Protein AF-A0A183THL4-F1 (afdb_monomer_lite)

Secondary structure (DSSP, 8-state):
----------------GGGS-TTT-SS-TTS---------------------PPP----------------------------------------------------------------------------------------SHHHHHHHHHHHHHHHHHHHHHHHHHHHHHHHHHHHHHHHHHHHHHHHHHHHHHHHHHHHHHHHHHHHHHHHHHHHHHHHHHHHHHHHHHHHHHHHHHHHHHHHHHHHHHHHHHHHHHHHHHHHHHHHHHHHHHHHHHHHHHHHHHHHHHHHHHHHHHHHHHHHHHHHHHHHHHHHHHHHHHHHHHHHHTT-

Structure (mmCIF, N/CA/C/O backbone):
data_AF-A0A183THL4-F1
#
_entry.id   AF-A0A183THL4-F1
#
loop_
_atom_site.group_PDB
_atom_site.id
_atom_site.type_symbol
_atom_site.label_atom_id
_atom_site.label_alt_id
_atom_site.label_comp_id
_atom_site.label_asym_id
_atom_site.label_entity_id
_atom_site.label_seq_id
_atom_site.pdbx_PDB_ins_code
_atom_site.Cartn_x
_atom_site.Cartn_y
_atom_site.Cartn_z
_atom_site.occupancy
_atom_site.B_iso_or_equiv
_atom_site.auth_seq_id
_atom_site.auth_comp_id
_atom_site.auth_asym_id
_atom_site.auth_atom_id
_atom_site.pdbx_PDB_model_num
ATOM 1 N N . MET A 1 1 ? -14.759 39.818 9.121 1.00 38.12 1 MET A N 1
ATOM 2 C CA . MET A 1 1 ? -13.372 39.388 8.844 1.00 38.12 1 MET A CA 1
ATOM 3 C C . MET A 1 1 ? -13.393 37.875 8.795 1.00 38.12 1 MET A C 1
ATOM 5 O O . MET A 1 1 ? -13.813 37.280 9.777 1.00 38.12 1 MET A O 1
ATOM 9 N N . SER A 1 2 ? -13.057 37.279 7.654 1.00 39.88 2 SER A N 1
ATOM 10 C CA . SER A 1 2 ? -13.172 35.831 7.438 1.00 39.88 2 SER A CA 1
ATOM 11 C C . SER A 1 2 ? -11.774 35.246 7.278 1.00 39.88 2 SER A C 1
ATOM 13 O O . SER A 1 2 ? -11.138 35.458 6.249 1.00 39.88 2 SER A O 1
ATOM 15 N N . GLU A 1 3 ? -11.274 34.558 8.303 1.00 40.88 3 GLU A N 1
ATOM 16 C CA . GLU A 1 3 ? -9.952 33.929 8.256 1.00 40.88 3 GLU A CA 1
ATOM 17 C C . GLU A 1 3 ? -10.006 32.590 7.513 1.00 40.88 3 GLU A C 1
ATOM 19 O O . GLU A 1 3 ? -10.434 31.564 8.043 1.00 40.88 3 GLU A O 1
ATOM 24 N N . SER A 1 4 ? -9.524 32.594 6.272 1.00 42.53 4 SER A N 1
ATOM 25 C CA . SER A 1 4 ? -9.312 31.378 5.489 1.00 42.53 4 SER A CA 1
ATOM 26 C C . SER A 1 4 ? -8.014 30.691 5.919 1.00 42.53 4 SER A C 1
ATOM 28 O O . SER A 1 4 ? -6.931 31.061 5.464 1.00 42.53 4 SER A O 1
ATOM 30 N N . LYS A 1 5 ? -8.097 29.661 6.772 1.00 45.47 5 LYS A N 1
ATOM 31 C CA . LYS A 1 5 ? -6.937 28.806 7.078 1.00 45.47 5 LYS A CA 1
ATOM 32 C C . LYS A 1 5 ? -6.521 28.008 5.841 1.00 45.47 5 LYS A C 1
ATOM 34 O O . LYS A 1 5 ? -7.213 27.078 5.432 1.00 45.47 5 LYS A O 1
ATOM 39 N N . GLN A 1 6 ? -5.361 28.342 5.278 1.00 43.78 6 GLN A N 1
ATOM 40 C CA . GLN A 1 6 ? -4.712 27.532 4.249 1.00 43.78 6 GLN A CA 1
ATOM 41 C C . GLN A 1 6 ? -4.315 26.166 4.827 1.00 43.78 6 GLN A C 1
ATOM 43 O O . GLN A 1 6 ? -3.460 26.073 5.709 1.00 43.78 6 GLN A O 1
ATOM 48 N N . LEU A 1 7 ? -4.908 25.096 4.300 1.00 42.75 7 LEU A N 1
ATOM 49 C CA . LEU A 1 7 ? -4.450 23.730 4.540 1.00 42.75 7 LEU A CA 1
ATOM 50 C C . LEU A 1 7 ? -3.184 23.487 3.709 1.00 42.75 7 LEU A C 1
ATOM 52 O O . LEU A 1 7 ? -3.246 23.290 2.497 1.00 42.75 7 LEU A O 1
ATOM 56 N N . SER A 1 8 ? -2.022 23.532 4.365 1.00 44.53 8 SER A N 1
ATOM 57 C CA . SER A 1 8 ? -0.735 23.251 3.726 1.00 44.53 8 SER A CA 1
ATOM 58 C C . SER A 1 8 ? -0.618 21.758 3.405 1.00 44.53 8 SER A C 1
ATOM 60 O O . SER A 1 8 ? -0.334 20.940 4.279 1.00 44.53 8 SER A O 1
ATOM 62 N N . GLY A 1 9 ? -0.837 21.400 2.139 1.00 47.41 9 GLY A N 1
ATOM 63 C CA . GLY A 1 9 ? -0.624 20.047 1.629 1.00 47.41 9 GLY A CA 1
ATOM 64 C C . GLY A 1 9 ? 0.862 19.691 1.561 1.00 47.41 9 GLY A C 1
ATOM 65 O O . GLY A 1 9 ? 1.467 19.771 0.497 1.00 47.41 9 GLY A O 1
ATOM 66 N N . LYS A 1 10 ? 1.455 19.283 2.688 1.00 50.69 10 LYS A N 1
ATOM 67 C CA . LYS A 1 10 ? 2.815 18.721 2.757 1.00 50.69 10 LYS A CA 1
ATOM 68 C C . LYS A 1 10 ? 2.772 17.211 2.993 1.00 50.69 10 LYS A C 1
ATOM 70 O O . LYS A 1 10 ? 3.092 16.726 4.071 1.00 50.69 10 LYS A O 1
ATOM 75 N N . GLY A 1 11 ? 2.385 16.487 1.945 1.00 43.97 11 GLY A N 1
ATOM 76 C CA . GLY A 1 11 ? 2.485 15.028 1.833 1.00 43.97 11 GLY A CA 1
ATOM 77 C C . GLY A 1 11 ? 3.607 14.607 0.883 1.00 43.97 11 GLY A C 1
ATOM 78 O O . GLY A 1 11 ? 3.369 13.832 -0.037 1.00 43.97 11 GLY A O 1
ATOM 79 N N . ALA A 1 12 ? 4.811 15.165 1.048 1.00 51.47 12 ALA A N 1
ATOM 80 C CA . ALA A 1 12 ? 5.985 14.707 0.310 1.00 51.47 12 ALA A CA 1
ATOM 81 C C . ALA A 1 12 ? 6.539 13.455 1.003 1.00 51.47 12 ALA A C 1
ATOM 83 O O . ALA A 1 12 ? 7.216 13.549 2.027 1.00 51.47 12 ALA A O 1
ATOM 84 N N . TYR A 1 13 ? 6.210 12.280 0.468 1.00 54.75 13 TYR A N 1
ATOM 85 C CA . TYR A 1 13 ? 6.773 11.017 0.935 1.00 54.75 13 TYR A CA 1
ATOM 86 C C . TYR A 1 13 ? 8.231 10.921 0.474 1.00 54.75 13 TYR A C 1
ATOM 88 O O . TYR A 1 13 ? 8.510 10.480 -0.641 1.00 54.75 13 TYR A O 1
ATOM 96 N N . ASN A 1 14 ? 9.163 11.332 1.334 1.00 60.38 14 ASN A N 1
ATOM 97 C CA . ASN A 1 14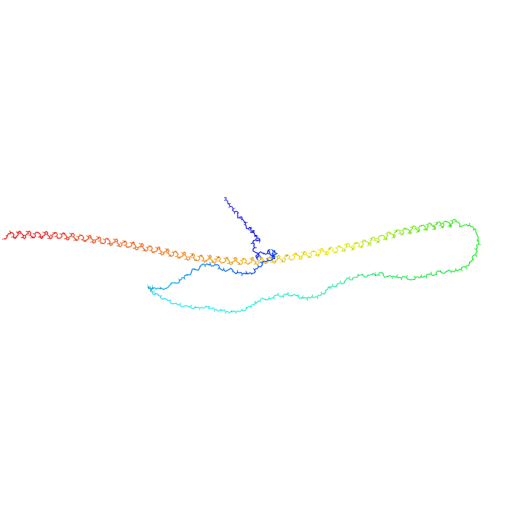 ? 10.586 11.058 1.149 1.00 60.38 14 ASN A CA 1
ATOM 98 C C . ASN A 1 14 ? 10.834 9.564 1.394 1.00 60.38 14 ASN A C 1
ATOM 100 O O . ASN A 1 14 ? 11.218 9.155 2.487 1.00 60.38 14 ASN A O 1
ATOM 104 N N . ILE A 1 15 ? 10.560 8.747 0.379 1.00 63.41 15 ILE A N 1
ATOM 105 C CA . ILE A 1 15 ? 10.841 7.315 0.400 1.00 63.41 15 ILE A CA 1
ATOM 106 C C . ILE A 1 15 ? 12.358 7.142 0.313 1.00 63.41 15 ILE A C 1
ATOM 108 O O . ILE A 1 15 ? 12.942 7.304 -0.760 1.00 63.41 15 ILE A O 1
ATOM 112 N N . ASN A 1 16 ? 12.996 6.827 1.442 1.00 66.81 16 ASN A N 1
ATOM 113 C CA . ASN A 1 16 ? 14.384 6.394 1.437 1.00 66.81 16 ASN A CA 1
ATOM 114 C C . ASN A 1 16 ? 14.442 4.955 0.911 1.00 66.81 16 ASN A C 1
ATOM 116 O O . ASN A 1 16 ? 14.089 4.011 1.617 1.00 66.81 16 ASN A O 1
ATOM 120 N N . TRP A 1 17 ? 14.853 4.786 -0.346 1.00 66.75 17 TRP A N 1
ATOM 121 C CA . TRP A 1 17 ? 14.939 3.465 -0.967 1.00 66.75 17 TRP A CA 1
ATOM 122 C C . TRP A 1 17 ? 15.956 2.559 -0.258 1.00 66.75 17 TRP A C 1
ATOM 124 O O . TRP A 1 17 ? 15.733 1.353 -0.203 1.00 66.75 17 TRP A O 1
ATOM 134 N N . ASP A 1 18 ? 16.995 3.116 0.368 1.00 68.88 18 ASP A N 1
ATOM 135 C CA . ASP A 1 18 ? 18.014 2.340 1.090 1.00 68.88 18 ASP A CA 1
ATOM 136 C C . ASP A 1 18 ? 17.510 1.775 2.437 1.00 68.88 18 ASP A C 1
ATOM 138 O O . ASP A 1 18 ? 18.117 0.859 2.989 1.00 68.88 18 ASP A O 1
ATOM 142 N N . GLU A 1 19 ? 16.384 2.279 2.959 1.00 68.25 19 GLU A N 1
ATOM 143 C CA . GLU A 1 19 ? 15.698 1.739 4.149 1.00 68.25 19 GLU A CA 1
ATOM 144 C C . GLU A 1 19 ? 14.622 0.694 3.802 1.00 68.25 19 GLU A C 1
ATOM 146 O O . GLU A 1 19 ? 14.104 0.015 4.692 1.00 68.25 19 GLU A O 1
ATOM 151 N N . ILE A 1 20 ? 14.272 0.539 2.520 1.00 65.50 20 ILE A N 1
ATOM 152 C CA . ILE A 1 20 ? 13.338 -0.500 2.080 1.00 65.50 20 ILE A CA 1
ATOM 153 C C . ILE A 1 20 ? 14.089 -1.829 1.990 1.00 65.50 20 ILE A C 1
ATOM 155 O O . ILE A 1 20 ? 15.040 -1.960 1.222 1.00 65.50 20 ILE A O 1
ATOM 159 N N . ASP A 1 21 ? 13.589 -2.818 2.734 1.00 65.81 21 ASP A N 1
ATOM 160 C CA . ASP A 1 21 ? 13.987 -4.232 2.702 1.00 65.81 21 ASP A CA 1
ATOM 161 C C . ASP A 1 21 ? 14.398 -4.719 1.295 1.00 65.81 21 ASP A C 1
ATOM 163 O O . ASP A 1 21 ? 13.667 -4.520 0.321 1.00 65.81 21 ASP A O 1
ATOM 167 N N . GLU A 1 22 ? 15.549 -5.397 1.196 1.00 66.69 22 GLU A N 1
ATOM 168 C CA . GLU A 1 22 ? 16.155 -5.854 -0.066 1.00 66.69 22 GLU A CA 1
ATOM 169 C C . GLU A 1 22 ? 15.205 -6.738 -0.899 1.00 66.69 22 GLU A C 1
ATOM 171 O O . GLU A 1 22 ? 15.246 -6.715 -2.134 1.00 66.69 22 GLU A O 1
ATOM 176 N N . ASN A 1 23 ? 14.290 -7.475 -0.257 1.00 59.59 23 ASN A N 1
ATOM 177 C CA . ASN A 1 23 ? 13.295 -8.282 -0.969 1.00 59.59 23 ASN A CA 1
ATOM 178 C C . ASN A 1 23 ? 12.201 -7.419 -1.629 1.00 59.59 23 ASN A C 1
ATOM 180 O O . ASN A 1 23 ? 11.672 -7.787 -2.691 1.00 59.59 23 ASN A O 1
ATOM 184 N N . THR A 1 24 ? 11.903 -6.269 -1.023 1.00 64.19 24 THR A N 1
ATOM 185 C CA . THR A 1 24 ? 10.845 -5.321 -1.391 1.00 64.19 24 THR A CA 1
ATOM 186 C C . THR A 1 24 ? 11.349 -4.205 -2.318 1.00 64.19 24 THR A C 1
ATOM 188 O O . THR A 1 24 ? 10.595 -3.734 -3.170 1.00 64.19 24 THR A O 1
ATOM 191 N N . ASN A 1 25 ? 12.625 -3.813 -2.231 1.00 69.44 25 ASN A N 1
ATOM 192 C CA . ASN A 1 25 ? 13.215 -2.788 -3.092 1.00 69.44 25 ASN A CA 1
ATOM 193 C C . ASN A 1 25 ? 13.501 -3.337 -4.515 1.00 69.44 25 ASN A C 1
ATOM 195 O O . ASN A 1 25 ? 14.314 -4.251 -4.682 1.00 69.44 25 ASN A O 1
ATOM 199 N N . PRO A 1 26 ? 12.881 -2.795 -5.585 1.00 63.31 26 PRO A N 1
ATOM 200 C CA . PRO A 1 26 ? 13.130 -3.260 -6.950 1.00 63.31 26 PRO A CA 1
ATOM 201 C C . PRO A 1 26 ? 14.494 -2.807 -7.512 1.00 63.31 26 PRO A C 1
ATOM 203 O O . PRO A 1 26 ? 14.995 -3.426 -8.451 1.00 63.31 26 PRO A O 1
ATOM 206 N N . PHE A 1 27 ? 15.121 -1.766 -6.953 1.00 64.25 27 PHE A N 1
ATOM 207 C CA . PHE A 1 27 ? 16.324 -1.125 -7.499 1.00 64.25 27 PHE A CA 1
ATOM 208 C C . PHE A 1 27 ? 17.656 -1.695 -6.974 1.00 64.25 27 PHE A C 1
ATOM 210 O O . PHE A 1 27 ? 18.656 -1.625 -7.688 1.00 64.25 27 PHE A O 1
ATOM 217 N N . VAL A 1 28 ? 17.671 -2.312 -5.785 1.00 62.22 28 VAL A N 1
ATOM 218 C CA . VAL A 1 28 ? 18.890 -2.813 -5.095 1.00 62.22 28 VAL A CA 1
ATOM 219 C C . VAL A 1 28 ? 19.404 -4.166 -5.629 1.00 62.22 28 VAL A C 1
ATOM 221 O O . VAL A 1 28 ? 20.489 -4.626 -5.272 1.00 62.22 28 VAL A O 1
ATOM 224 N N . SER A 1 29 ? 18.685 -4.785 -6.569 1.00 52.41 29 SER A N 1
ATOM 225 C CA . SER A 1 29 ? 19.073 -6.045 -7.223 1.00 52.41 29 SER A CA 1
ATOM 226 C C . SER A 1 29 ? 20.306 -5.898 -8.140 1.00 52.41 29 SER A C 1
ATOM 228 O O . SER A 1 29 ? 20.176 -5.818 -9.360 1.00 52.41 29 SER A O 1
ATOM 230 N N . GLY A 1 30 ? 21.511 -5.853 -7.557 1.00 49.41 30 GLY A N 1
ATOM 231 C CA . GLY A 1 30 ? 22.774 -5.794 -8.310 1.00 49.41 30 GLY A CA 1
ATOM 232 C C . GLY A 1 30 ? 24.080 -5.847 -7.500 1.00 49.41 30 GLY A C 1
ATOM 233 O O . GLY A 1 30 ? 25.084 -6.307 -8.034 1.00 49.41 30 GLY A O 1
ATOM 234 N N . SER A 1 31 ? 24.092 -5.443 -6.222 1.00 45.59 31 SER A N 1
ATOM 235 C CA . SER A 1 31 ? 25.352 -5.119 -5.516 1.00 45.59 31 SER A CA 1
ATOM 236 C C . SER A 1 31 ? 25.636 -5.931 -4.243 1.00 45.59 31 SER A C 1
ATOM 238 O O . SER A 1 31 ? 26.010 -5.355 -3.224 1.00 45.59 31 SER A O 1
ATOM 240 N N . LYS A 1 32 ? 25.512 -7.268 -4.289 1.00 42.41 32 LYS A N 1
ATOM 241 C CA . LYS A 1 32 ? 26.178 -8.174 -3.323 1.00 42.41 32 LYS A CA 1
ATOM 242 C C . LYS A 1 32 ? 26.243 -9.627 -3.805 1.00 42.41 32 LYS A C 1
ATOM 244 O O . LYS A 1 32 ? 25.281 -10.385 -3.723 1.00 42.41 32 LYS A O 1
ATOM 249 N N . LEU A 1 33 ? 27.431 -10.036 -4.245 1.00 39.28 33 LEU A N 1
ATOM 250 C CA . LEU A 1 33 ? 27.818 -11.444 -4.292 1.00 39.28 33 LEU A CA 1
ATOM 251 C C . LEU A 1 33 ? 28.191 -11.909 -2.876 1.00 39.28 33 LEU A C 1
ATOM 253 O O . LEU A 1 33 ? 29.159 -11.417 -2.302 1.00 39.28 33 LEU A O 1
ATOM 257 N N . GLY A 1 34 ? 27.460 -12.901 -2.360 1.00 32.06 34 GLY A N 1
ATOM 258 C CA . GLY A 1 34 ? 27.848 -13.710 -1.197 1.00 32.06 34 GLY A CA 1
ATOM 259 C C . GLY A 1 34 ? 27.004 -13.492 0.063 1.00 32.06 34 GLY A C 1
ATOM 260 O O . GLY A 1 34 ? 26.797 -12.360 0.485 1.00 32.06 34 GLY A O 1
ATOM 261 N N . GLY A 1 35 ? 26.576 -14.585 0.717 1.00 32.28 35 GLY A N 1
ATOM 262 C CA . GLY A 1 35 ? 26.176 -14.481 2.131 1.00 32.28 35 GLY A CA 1
ATOM 263 C C . GLY A 1 35 ? 25.091 -15.391 2.713 1.00 32.28 35 GLY A C 1
ATOM 264 O O . GLY A 1 35 ? 24.935 -15.370 3.923 1.00 32.28 35 GLY A O 1
ATOM 265 N N . GLY A 1 36 ? 24.407 -16.245 1.947 1.00 36.97 36 GLY A N 1
ATOM 266 C CA . GLY A 1 36 ? 23.722 -17.430 2.495 1.00 36.97 36 GLY A CA 1
ATOM 267 C C . GLY A 1 36 ? 22.430 -17.273 3.330 1.00 36.97 36 GLY A C 1
ATOM 268 O O . GLY A 1 36 ? 21.950 -16.197 3.654 1.00 36.97 36 GLY A O 1
ATOM 269 N N . LYS A 1 37 ? 21.903 -18.455 3.694 1.00 35.31 37 LYS A N 1
ATOM 270 C CA . LYS A 1 37 ? 20.739 -18.749 4.560 1.00 35.31 37 LYS A CA 1
ATOM 271 C C . LYS A 1 37 ? 19.323 -18.509 3.997 1.00 35.31 37 LYS A C 1
ATOM 273 O O . LYS A 1 37 ? 18.567 -17.655 4.442 1.00 35.31 37 LYS A O 1
ATOM 278 N N . LEU A 1 38 ? 18.889 -19.445 3.150 1.00 39.22 38 LEU A N 1
ATOM 279 C CA . LEU A 1 38 ? 17.467 -19.773 2.990 1.00 39.22 38 LEU A CA 1
ATOM 280 C C . LEU A 1 38 ? 16.895 -20.362 4.295 1.00 39.22 38 LEU A C 1
ATOM 282 O O . LEU A 1 38 ? 17.331 -21.440 4.704 1.00 39.22 38 LEU A O 1
ATOM 286 N N . ARG A 1 39 ? 15.890 -19.710 4.901 1.00 37.03 39 ARG A N 1
ATOM 287 C CA . ARG A 1 39 ? 14.816 -20.356 5.689 1.00 37.03 39 ARG A CA 1
ATOM 288 C C . ARG A 1 39 ? 13.662 -19.368 5.950 1.00 37.03 39 ARG A C 1
ATOM 290 O O . ARG A 1 39 ? 13.879 -18.406 6.680 1.00 37.03 39 ARG A O 1
ATOM 297 N N . PRO A 1 40 ? 12.444 -19.599 5.431 1.00 37.62 40 PRO A N 1
ATOM 298 C CA . PRO A 1 40 ? 11.261 -18.883 5.888 1.00 37.62 40 PRO A CA 1
ATOM 299 C C . PRO A 1 40 ? 10.708 -19.577 7.141 1.00 37.62 40 PRO A C 1
ATOM 301 O O . PRO A 1 40 ? 10.090 -20.635 7.045 1.00 37.62 40 PRO A O 1
ATOM 304 N N . GLU A 1 41 ? 10.940 -18.997 8.319 1.00 34.12 41 GLU A N 1
ATOM 305 C CA . GLU A 1 41 ? 10.151 -19.330 9.511 1.00 34.12 41 GLU A CA 1
ATOM 306 C C . GLU A 1 41 ? 8.890 -18.466 9.519 1.00 34.12 41 GLU A C 1
ATOM 308 O O . GLU A 1 41 ? 8.966 -17.237 9.551 1.00 34.12 41 GLU A O 1
ATOM 313 N N . SER A 1 42 ? 7.726 -19.110 9.512 1.00 42.19 42 SER A N 1
ATOM 314 C CA . SER A 1 42 ? 6.447 -18.448 9.763 1.00 42.19 42 SER A CA 1
ATOM 315 C C . SER A 1 42 ? 6.455 -17.795 11.153 1.00 42.19 42 SER A C 1
ATOM 317 O O . SER A 1 42 ? 6.919 -18.431 12.104 1.00 42.19 42 SER A O 1
ATOM 319 N N . PRO A 1 43 ? 5.904 -16.581 11.336 1.00 40.31 43 PRO A N 1
ATOM 320 C CA . PRO A 1 43 ? 5.771 -15.998 12.664 1.00 40.31 43 PRO A CA 1
ATOM 321 C C . PRO A 1 43 ? 4.734 -16.783 13.477 1.00 40.31 43 PRO A C 1
ATOM 323 O O . PRO A 1 43 ? 3.525 -16.598 13.333 1.00 40.31 43 PRO A O 1
ATOM 326 N N . SER A 1 44 ? 5.221 -17.667 14.347 1.00 32.75 44 SER A N 1
ATOM 327 C CA . SER A 1 44 ? 4.412 -18.303 15.385 1.00 32.75 44 SER A CA 1
ATOM 328 C C . SER A 1 44 ? 3.754 -17.236 16.257 1.00 32.75 44 SER A C 1
ATOM 330 O O . SER A 1 44 ? 4.417 -16.332 16.765 1.00 32.75 44 SER A O 1
ATOM 332 N N . SER A 1 45 ? 2.442 -17.358 16.446 1.00 36.84 45 SER A N 1
ATOM 333 C CA . SER A 1 45 ? 1.636 -16.447 17.257 1.00 36.84 45 SER A CA 1
ATOM 334 C C . SER A 1 45 ? 2.171 -16.342 18.688 1.00 36.84 45 SER A C 1
ATOM 336 O O . SER A 1 45 ? 2.147 -17.328 19.431 1.00 36.84 45 SER A O 1
ATOM 338 N N . LEU A 1 46 ? 2.597 -15.147 19.103 1.00 36.06 46 LEU A N 1
ATOM 339 C CA . LEU A 1 46 ? 2.946 -14.894 20.498 1.00 36.06 46 LEU A CA 1
ATOM 340 C C . LEU A 1 46 ? 1.683 -14.828 21.366 1.00 36.06 46 LEU A C 1
ATOM 342 O O . LEU A 1 46 ? 0.853 -13.932 21.236 1.00 36.06 46 LEU A O 1
ATOM 346 N N . ASN A 1 47 ? 1.592 -15.817 22.253 1.00 35.47 47 ASN A N 1
ATOM 347 C CA . ASN A 1 47 ? 0.695 -15.967 23.396 1.00 35.47 47 ASN A CA 1
ATOM 348 C C . ASN A 1 47 ? -0.010 -14.692 23.904 1.00 35.47 47 ASN A C 1
ATOM 350 O O . ASN A 1 47 ? 0.616 -13.817 24.504 1.00 35.47 47 ASN A O 1
ATOM 354 N N . ALA A 1 48 ? -1.344 -14.707 23.855 1.00 40.38 48 ALA A N 1
ATOM 355 C CA . ALA A 1 48 ? -2.171 -14.104 24.900 1.00 40.38 48 ALA A CA 1
ATOM 356 C C . ALA A 1 48 ? -2.435 -15.158 26.005 1.00 40.38 48 ALA A C 1
ATOM 358 O O . ALA A 1 48 ? -2.539 -16.347 25.688 1.00 40.38 48 ALA A O 1
ATOM 359 N N . PRO A 1 49 ? -2.531 -14.779 27.294 1.00 41.84 49 PRO A N 1
ATOM 360 C CA . PRO A 1 49 ? -2.633 -15.741 28.393 1.00 41.84 49 PRO A CA 1
ATOM 361 C C . PRO A 1 49 ? -4.008 -16.443 28.457 1.00 41.84 49 PRO A C 1
ATOM 363 O O . PRO A 1 49 ? -5.038 -15.810 28.208 1.00 41.84 49 PRO A O 1
ATOM 366 N N . PRO A 1 50 ? -4.069 -17.730 28.853 1.00 39.69 50 PRO A N 1
ATOM 367 C CA . PRO A 1 50 ? -5.322 -18.474 28.923 1.00 39.69 50 PRO A CA 1
ATOM 368 C C . PRO A 1 50 ? -6.075 -18.208 30.236 1.00 39.69 50 PRO A C 1
ATOM 370 O O . PRO A 1 50 ? -5.713 -18.726 31.292 1.00 39.69 50 PRO A O 1
ATOM 373 N N . VAL A 1 51 ? -7.196 -17.483 30.174 1.00 38.47 51 VAL A N 1
ATOM 374 C CA . VAL A 1 51 ? -8.175 -17.443 31.279 1.00 38.47 51 VAL A CA 1
ATOM 375 C C . VAL A 1 51 ? -9.184 -18.579 31.097 1.00 38.47 51 VAL A C 1
ATOM 377 O O . VAL A 1 51 ? -10.295 -18.396 30.595 1.00 38.47 51 VAL A O 1
ATOM 380 N N . ALA A 1 52 ? -8.779 -19.785 31.496 1.00 37.72 52 ALA A N 1
ATOM 381 C CA . ALA A 1 52 ? -9.651 -20.953 31.512 1.00 37.72 52 ALA A CA 1
ATOM 382 C C . ALA A 1 52 ? -10.639 -20.876 32.690 1.00 37.72 52 ALA A C 1
ATOM 384 O O . ALA A 1 52 ? -10.262 -21.020 33.854 1.00 37.72 52 ALA A O 1
ATOM 385 N N . LYS A 1 53 ? -11.929 -20.685 32.391 1.00 38.97 53 LYS A N 1
ATOM 386 C CA . LYS A 1 53 ? -13.009 -20.834 33.377 1.00 38.97 53 LYS A CA 1
ATOM 387 C C . LYS A 1 53 ? -13.204 -22.322 33.688 1.00 38.97 53 LYS A C 1
ATOM 389 O O . LYS A 1 53 ? -13.503 -23.093 32.780 1.00 38.97 53 LYS A O 1
ATOM 394 N N . LYS A 1 54 ? -13.080 -22.725 34.958 1.00 39.00 54 LYS A N 1
ATOM 395 C CA . LYS A 1 54 ? -13.544 -24.048 35.418 1.00 39.00 54 LYS A CA 1
ATOM 396 C C . LYS A 1 54 ? -15.072 -24.046 35.621 1.00 39.00 54 LYS A C 1
ATOM 398 O O . LYS A 1 54 ? -15.623 -22.998 35.958 1.00 39.00 54 LYS A O 1
ATOM 403 N N . PRO A 1 55 ? -15.753 -25.187 35.411 1.00 33.97 55 PRO A N 1
ATOM 404 C CA . PRO A 1 55 ? -17.206 -25.290 35.529 1.00 33.97 55 PRO A CA 1
ATOM 405 C C . PRO A 1 55 ? -17.655 -25.445 36.989 1.00 33.97 55 PRO A C 1
ATOM 407 O O . PRO A 1 55 ? -16.915 -25.978 37.816 1.00 33.97 55 PRO A O 1
ATOM 410 N N . ILE A 1 56 ? -18.889 -25.026 37.283 1.00 35.50 56 ILE A N 1
ATOM 411 C CA . ILE A 1 56 ? -19.574 -25.261 38.562 1.00 35.50 56 ILE A CA 1
ATOM 412 C C . ILE A 1 56 ? -20.956 -25.860 38.272 1.00 35.50 56 ILE A C 1
ATOM 414 O O . ILE A 1 56 ? -21.698 -25.343 37.439 1.00 35.50 56 ILE A O 1
ATOM 418 N N . SER A 1 57 ? -21.285 -26.932 38.988 1.00 32.22 57 SER A N 1
ATOM 419 C CA . SER A 1 57 ? -22.598 -27.586 39.087 1.00 32.22 57 SER A CA 1
ATOM 420 C C . SER A 1 57 ? -22.592 -28.481 40.343 1.00 32.22 57 SER A C 1
ATOM 422 O O . SER A 1 57 ? -21.496 -28.950 40.668 1.00 32.22 57 SER A O 1
ATOM 424 N N . PRO A 1 58 ? -23.727 -28.816 40.998 1.00 44.62 58 PRO A N 1
ATOM 425 C CA . PRO A 1 58 ? -25.124 -28.483 40.682 1.00 44.62 58 PRO A CA 1
ATOM 426 C C . PRO A 1 58 ? -25.925 -27.862 41.872 1.00 44.62 58 PRO A C 1
ATOM 428 O O . PRO A 1 58 ? -25.347 -27.376 42.839 1.00 44.62 58 PRO A O 1
ATOM 431 N N . THR A 1 59 ? -27.258 -27.842 41.727 1.00 33.78 59 THR A N 1
ATOM 432 C CA . THR A 1 59 ? -28.350 -27.227 42.529 1.00 33.78 59 THR A CA 1
ATOM 433 C C . THR A 1 59 ? -28.622 -27.857 43.921 1.00 33.78 59 THR A C 1
ATOM 435 O O . THR A 1 59 ? -28.015 -28.881 44.237 1.00 33.78 59 THR A O 1
ATOM 438 N N . PRO A 1 60 ? -29.481 -27.242 44.778 1.00 45.12 60 PRO A N 1
ATOM 439 C CA . PRO A 1 60 ? -30.948 -27.531 44.844 1.00 45.12 60 PRO A CA 1
ATOM 440 C C . PRO A 1 60 ? -31.842 -26.257 44.719 1.00 45.12 60 PRO A C 1
ATOM 442 O O . PRO A 1 60 ? -31.401 -25.180 45.102 1.00 45.12 60 PRO A O 1
ATOM 445 N N . GLU A 1 61 ? -32.986 -26.239 44.004 1.00 30.06 61 GLU A N 1
ATOM 446 C CA . GLU A 1 61 ? -34.343 -26.743 44.383 1.00 30.06 61 GLU A CA 1
ATOM 447 C C . GLU A 1 61 ? -35.060 -25.782 45.379 1.00 30.06 61 GLU A C 1
ATOM 449 O O . GLU A 1 61 ? -34.482 -25.478 46.414 1.00 30.06 61 GLU A O 1
ATOM 454 N N . ALA A 1 62 ? -36.269 -25.210 45.193 1.00 36.78 62 ALA A N 1
ATOM 455 C CA . ALA A 1 62 ? -37.350 -25.222 44.173 1.00 36.78 62 ALA A CA 1
ATOM 456 C C . ALA A 1 62 ? -38.218 -23.920 44.333 1.00 36.78 62 ALA A C 1
ATOM 458 O O . ALA A 1 62 ? -37.781 -23.034 45.069 1.00 36.78 62 ALA A O 1
ATOM 459 N N . PRO A 1 63 ? -39.469 -23.775 43.820 1.00 43.97 63 PRO A N 1
ATOM 460 C CA . PRO A 1 63 ? -40.114 -24.283 42.598 1.00 43.97 63 PRO A CA 1
ATOM 461 C C . PRO A 1 63 ? -40.626 -23.148 41.660 1.00 43.97 63 PRO A C 1
ATOM 463 O O . PRO A 1 63 ? -40.788 -22.001 42.071 1.00 43.97 63 PRO A O 1
ATOM 466 N N . HIS A 1 64 ? -41.001 -23.491 40.421 1.00 38.34 64 HIS A N 1
ATOM 467 C CA . HIS A 1 64 ? -41.874 -22.668 39.562 1.00 38.34 64 HIS A CA 1
ATOM 468 C C . HIS A 1 64 ? -43.209 -23.395 39.314 1.00 38.34 64 HIS A C 1
ATOM 470 O O . HIS A 1 64 ? -43.188 -24.620 39.176 1.00 38.34 64 HIS A O 1
ATOM 476 N N . PRO A 1 65 ? -44.351 -22.688 39.211 1.00 41.38 65 PRO A N 1
ATOM 477 C CA . PRO A 1 65 ? -45.561 -23.243 38.617 1.00 41.38 65 PRO A CA 1
ATOM 478 C C . PRO A 1 65 ? -45.456 -23.276 37.083 1.00 41.38 65 PRO A C 1
ATOM 480 O O . PRO A 1 65 ? -44.725 -22.492 36.474 1.00 41.38 65 PRO A O 1
ATOM 483 N N . SER A 1 66 ? -46.194 -24.210 36.491 1.00 33.53 66 SER A N 1
ATOM 484 C CA . SER A 1 66 ? -46.287 -24.495 35.057 1.00 33.53 66 SER A CA 1
ATOM 485 C C . SER A 1 66 ? -46.775 -23.311 34.215 1.00 33.53 66 SER A C 1
ATOM 487 O O . SER A 1 66 ? -47.560 -22.504 34.702 1.00 33.53 66 SER A O 1
ATOM 489 N N . ASP A 1 67 ? -46.429 -23.297 32.923 1.00 36.44 67 ASP A N 1
ATOM 490 C CA . ASP A 1 67 ? -47.465 -23.525 31.905 1.00 36.44 67 ASP A CA 1
ATOM 491 C C . ASP A 1 67 ? -46.908 -23.974 30.542 1.00 36.44 67 ASP A C 1
ATOM 493 O O . ASP A 1 67 ? -45.717 -23.856 30.244 1.00 36.44 67 ASP A O 1
ATOM 497 N N . ASP A 1 68 ? -47.799 -24.592 29.770 1.00 32.88 68 ASP A N 1
ATOM 498 C CA . ASP A 1 68 ? -47.557 -25.396 28.570 1.00 32.88 68 ASP A CA 1
ATOM 499 C C . ASP A 1 68 ? -47.562 -24.564 27.273 1.00 32.88 68 ASP A C 1
ATOM 501 O O . ASP A 1 68 ? -48.449 -23.733 27.075 1.00 32.88 68 ASP A O 1
ATOM 505 N N . GLN A 1 69 ? -46.631 -24.849 26.349 1.00 36.56 69 GLN A N 1
ATOM 506 C CA . GLN A 1 69 ? -47.007 -25.202 24.970 1.00 36.56 69 GLN A CA 1
ATOM 507 C C . GLN A 1 69 ? -45.839 -25.715 24.116 1.00 36.56 69 GLN A C 1
ATOM 509 O O . GLN A 1 69 ? -44.782 -25.099 23.975 1.00 36.56 69 GLN A O 1
ATOM 514 N N . SER A 1 70 ? -46.086 -26.855 23.476 1.00 33.59 70 SER A N 1
ATOM 515 C CA . SER A 1 70 ? -45.236 -27.449 22.441 1.00 33.59 70 SER A CA 1
ATOM 516 C C . SER A 1 70 ? -45.394 -26.742 21.089 1.00 33.59 70 SER A C 1
ATOM 518 O O . SER A 1 70 ? -46.513 -26.388 20.733 1.00 33.59 70 SER A O 1
ATOM 520 N N . GLN A 1 71 ? -44.341 -26.719 20.254 1.00 38.34 71 GLN A N 1
ATOM 521 C CA . GLN A 1 71 ? -44.369 -27.418 18.951 1.00 38.34 71 GLN A CA 1
ATOM 522 C C . GLN A 1 71 ? -43.019 -27.436 18.201 1.00 38.34 71 GLN A C 1
ATOM 524 O O . GLN A 1 71 ? -42.258 -26.475 18.171 1.00 38.34 71 GLN A O 1
ATOM 529 N N . ASN A 1 72 ? -42.760 -28.590 17.577 1.00 30.06 72 ASN A N 1
ATOM 530 C CA . ASN A 1 72 ? -41.641 -28.913 16.683 1.00 30.06 72 ASN A CA 1
ATOM 531 C C . ASN A 1 72 ? -41.466 -27.938 15.498 1.00 30.06 72 ASN A C 1
ATOM 533 O O . ASN A 1 72 ? -42.465 -27.405 15.021 1.00 30.06 72 ASN A O 1
ATOM 537 N N . ARG A 1 73 ? -40.262 -27.910 14.879 1.00 30.69 73 ARG A N 1
ATOM 538 C CA . ARG A 1 73 ? -40.027 -28.530 13.539 1.00 30.69 73 ARG A CA 1
ATOM 539 C C . ARG A 1 73 ? -38.585 -28.404 12.982 1.00 30.69 73 ARG A C 1
ATOM 541 O O . ARG A 1 73 ? -38.251 -27.412 12.355 1.00 30.69 73 ARG A O 1
ATOM 548 N N . VAL A 1 74 ? -37.843 -29.516 13.087 1.00 33.22 74 VAL A N 1
ATOM 549 C CA . VAL A 1 74 ? -36.998 -30.170 12.048 1.00 33.22 74 VAL A CA 1
ATOM 550 C C . VAL A 1 74 ? -35.826 -29.408 11.387 1.00 33.22 74 VAL A C 1
ATOM 552 O O . VAL A 1 74 ? -35.993 -28.419 10.681 1.00 33.22 74 VAL A O 1
ATOM 555 N N . GLU A 1 75 ? -34.641 -30.018 11.495 1.00 30.78 75 GLU A N 1
ATOM 556 C CA . GLU A 1 75 ? -33.417 -29.746 10.725 1.00 30.78 75 GLU A CA 1
ATOM 557 C C . GLU A 1 75 ? -33.558 -30.058 9.220 1.00 30.78 75 GLU A C 1
ATOM 559 O O . GLU A 1 75 ? -34.177 -31.063 8.863 1.00 30.78 75 GLU A O 1
ATOM 564 N N . LYS A 1 76 ? -32.847 -29.322 8.344 1.00 31.73 76 LYS A N 1
ATOM 565 C CA . LYS A 1 76 ? -32.077 -29.952 7.245 1.00 31.73 76 LYS A CA 1
ATOM 566 C C . LYS A 1 76 ? -31.118 -29.015 6.498 1.00 31.73 76 LYS A C 1
ATOM 568 O O . LYS A 1 76 ? -31.533 -28.076 5.828 1.00 31.73 76 LYS A O 1
ATOM 573 N N . THR A 1 77 ? -29.852 -29.411 6.495 1.00 28.59 77 THR A N 1
ATOM 574 C CA . THR A 1 77 ? -28.824 -29.203 5.457 1.00 28.59 77 THR A CA 1
ATOM 575 C C . THR A 1 77 ? -27.909 -30.443 5.488 1.00 28.59 77 THR A C 1
ATOM 577 O O . THR A 1 77 ? -27.996 -31.208 6.453 1.00 28.59 77 THR A O 1
ATOM 580 N N . PRO A 1 78 ? -27.018 -30.685 4.507 1.00 41.72 78 PRO A N 1
ATOM 581 C CA . PRO A 1 78 ? -26.846 -30.038 3.201 1.00 41.72 78 PRO A CA 1
ATOM 582 C C . PRO A 1 78 ? -26.992 -31.033 2.025 1.00 41.72 78 PRO A C 1
ATOM 584 O O . PRO A 1 78 ? -27.062 -32.242 2.227 1.00 41.72 78 PRO A O 1
ATOM 587 N N . GLU A 1 79 ? -26.921 -30.544 0.784 1.00 29.59 79 GLU A N 1
ATOM 588 C CA . GLU A 1 79 ? -26.548 -31.387 -0.359 1.00 29.59 79 GLU A CA 1
ATOM 589 C C . GLU A 1 79 ? -25.692 -30.593 -1.358 1.00 29.59 79 GLU A C 1
ATOM 591 O O . GLU A 1 79 ? -26.050 -29.490 -1.769 1.00 29.59 79 GLU A O 1
ATOM 596 N N . SER A 1 80 ? -24.542 -31.159 -1.728 1.00 31.16 80 SER A N 1
ATOM 597 C CA . SER A 1 80 ? -23.671 -30.671 -2.803 1.00 31.16 80 SER A CA 1
ATOM 598 C C . SER A 1 80 ? -23.793 -31.598 -4.005 1.00 31.16 80 SER A C 1
ATOM 600 O O . SER A 1 80 ? -23.835 -32.814 -3.823 1.00 31.16 80 SER A O 1
ATOM 602 N N . PRO A 1 81 ? -23.640 -31.070 -5.226 1.00 36.50 81 PRO A N 1
ATOM 603 C CA . PRO A 1 81 ? -22.984 -31.847 -6.266 1.00 36.50 81 PRO A CA 1
ATOM 604 C C . PRO A 1 81 ? -21.776 -31.106 -6.844 1.00 36.50 81 PRO A C 1
ATOM 606 O O . PRO A 1 81 ? -21.870 -30.003 -7.378 1.00 36.50 81 PRO A O 1
ATOM 609 N N . ALA A 1 82 ? -20.621 -31.766 -6.797 1.00 29.59 82 ALA A N 1
ATOM 610 C CA . ALA A 1 82 ? -19.451 -31.357 -7.560 1.00 29.59 82 ALA A CA 1
ATOM 611 C C . ALA A 1 82 ? -19.699 -31.502 -9.072 1.00 29.59 82 ALA A C 1
ATOM 613 O O . ALA A 1 82 ? -20.360 -32.454 -9.498 1.00 29.59 82 ALA A O 1
ATOM 614 N N . LYS A 1 83 ? -19.056 -30.656 -9.892 1.00 33.12 83 LYS A N 1
ATOM 615 C CA . LYS A 1 83 ? -18.563 -31.066 -11.220 1.00 33.12 83 LYS A CA 1
ATOM 616 C C . LYS A 1 83 ? -17.532 -30.105 -11.826 1.00 33.12 83 LYS A C 1
ATOM 618 O O . LYS A 1 83 ? -17.814 -28.944 -12.071 1.00 33.12 83 LYS A O 1
ATOM 623 N N . LYS A 1 84 ? -16.406 -30.726 -12.194 1.00 31.42 84 LYS A N 1
ATOM 624 C CA . LYS A 1 84 ? -15.527 -30.447 -13.342 1.00 31.42 84 LYS A CA 1
ATOM 625 C C . LYS A 1 84 ? -14.744 -29.128 -13.384 1.00 31.42 84 LYS A C 1
ATOM 627 O O . LYS A 1 84 ? -15.236 -28.071 -13.753 1.00 31.42 84 LYS A O 1
ATOM 632 N N . ALA A 1 85 ? -13.443 -29.316 -13.172 1.00 30.69 85 ALA A N 1
ATOM 633 C CA . ALA A 1 85 ? -12.371 -28.516 -13.739 1.00 30.69 85 ALA A CA 1
ATOM 634 C C . ALA A 1 85 ? -12.576 -28.196 -15.230 1.00 30.69 85 ALA A C 1
ATOM 636 O O . ALA A 1 85 ? -13.038 -29.044 -15.998 1.00 30.69 85 ALA A O 1
ATOM 637 N N . ASN A 1 86 ? -12.118 -27.011 -15.633 1.00 31.38 86 ASN A N 1
ATOM 638 C CA . ASN A 1 86 ? -11.758 -26.718 -17.014 1.00 31.38 86 ASN A CA 1
ATOM 639 C C . ASN A 1 86 ? -10.599 -25.705 -17.008 1.00 31.38 86 ASN A C 1
ATOM 641 O O . ASN A 1 86 ? -10.793 -24.533 -16.686 1.00 31.38 86 ASN A O 1
ATOM 645 N N . SER A 1 87 ? -9.383 -26.174 -17.287 1.00 37.12 87 SER A N 1
ATOM 646 C CA . SER A 1 87 ? -8.192 -25.336 -17.480 1.00 37.12 87 SER A CA 1
ATOM 647 C C . SER A 1 87 ? -8.221 -24.660 -18.867 1.00 37.12 87 SER A C 1
ATOM 649 O O . SER A 1 87 ? -8.968 -25.094 -19.748 1.00 37.12 87 SER A O 1
ATOM 651 N N . PRO A 1 88 ? -7.473 -23.561 -19.074 1.00 38.72 88 PRO A N 1
ATOM 652 C CA . PRO A 1 88 ? -7.759 -22.618 -20.154 1.00 38.72 88 PRO A CA 1
ATOM 653 C C . PRO A 1 88 ? -7.344 -23.117 -21.543 1.00 38.72 88 PRO A C 1
ATOM 655 O O . PRO A 1 88 ? -6.320 -23.781 -21.711 1.00 38.72 88 PRO A O 1
ATOM 658 N N . LYS A 1 89 ? -8.107 -22.709 -22.567 1.00 35.22 89 LYS A N 1
ATOM 659 C CA . LYS A 1 89 ? -7.691 -22.856 -23.965 1.00 35.22 89 LYS A CA 1
ATOM 660 C C . LYS A 1 89 ? -6.516 -21.924 -24.263 1.00 35.22 89 LYS A C 1
ATOM 662 O O . LYS A 1 89 ? -6.654 -20.706 -24.271 1.00 35.22 89 LYS A O 1
ATOM 667 N N . ARG A 1 90 ? -5.383 -22.555 -24.552 1.00 28.52 90 ARG A N 1
ATOM 668 C CA . ARG A 1 90 ? -4.192 -21.997 -25.194 1.00 28.52 90 ARG A CA 1
ATOM 669 C C . ARG A 1 90 ? -4.569 -21.382 -26.550 1.00 28.52 90 ARG A C 1
ATOM 671 O O . ARG A 1 90 ? -5.052 -22.104 -27.418 1.00 28.52 90 ARG A O 1
ATOM 678 N N . LEU A 1 91 ? -4.323 -20.086 -26.730 1.00 34.62 91 LEU A N 1
ATOM 679 C CA . LEU A 1 91 ? -4.210 -19.462 -28.050 1.00 34.62 91 LEU A CA 1
ATOM 680 C C . LEU A 1 91 ? -2.729 -19.479 -28.431 1.00 34.62 91 LEU A C 1
ATOM 682 O O . LEU A 1 91 ? -1.934 -18.702 -27.912 1.00 34.62 91 LEU A O 1
ATOM 686 N N . THR A 1 92 ? -2.362 -20.435 -29.278 1.00 30.55 92 THR A N 1
ATOM 687 C CA . THR A 1 92 ? -1.130 -20.396 -30.070 1.00 30.55 92 THR A CA 1
ATOM 688 C C . THR A 1 92 ? -1.512 -19.936 -31.463 1.00 30.55 92 THR A C 1
ATOM 690 O O . THR A 1 92 ? -2.101 -20.717 -32.208 1.00 30.55 92 THR A O 1
ATOM 693 N N . GLU A 1 93 ? -1.179 -18.695 -31.795 1.00 34.72 93 GLU A N 1
ATOM 694 C CA . GLU A 1 93 ? -1.033 -18.269 -33.183 1.00 34.72 93 GLU A CA 1
ATOM 695 C C . GLU A 1 93 ? 0.441 -18.449 -33.552 1.00 34.72 93 GLU A C 1
ATOM 697 O O . GLU A 1 93 ? 1.301 -17.683 -33.127 1.00 34.72 93 GLU A O 1
ATOM 702 N N . GLU A 1 94 ? 0.729 -19.510 -34.303 1.00 38.12 94 GLU A N 1
ATOM 703 C CA . GLU A 1 94 ? 1.806 -19.457 -35.290 1.00 38.12 94 GLU A CA 1
ATOM 704 C C . GLU A 1 94 ? 1.223 -18.852 -36.569 1.00 38.12 94 GLU A C 1
ATOM 706 O O . GLU A 1 94 ? 0.042 -19.063 -36.874 1.00 38.12 94 GLU A O 1
ATOM 711 N N . PRO A 1 95 ? 2.060 -18.181 -37.362 1.00 39.25 95 PRO A N 1
ATOM 712 C CA . PRO A 1 95 ? 2.067 -18.526 -38.773 1.00 39.25 95 PRO A CA 1
ATOM 713 C C . PRO A 1 95 ? 3.451 -18.978 -39.245 1.00 39.25 95 PRO A C 1
ATOM 715 O O . PRO A 1 95 ? 4.455 -18.314 -39.010 1.00 39.25 95 PRO A O 1
ATOM 718 N N . ALA A 1 96 ? 3.423 -20.123 -39.927 1.00 32.81 96 ALA A N 1
ATOM 719 C CA . ALA A 1 96 ? 4.199 -20.487 -41.109 1.00 32.81 96 ALA A CA 1
ATOM 720 C C . ALA A 1 96 ? 5.627 -19.927 -41.255 1.00 32.81 96 ALA A C 1
ATOM 722 O O . ALA A 1 96 ? 5.853 -18.754 -41.547 1.00 32.81 96 ALA A O 1
ATOM 723 N N . VAL A 1 97 ? 6.579 -20.859 -41.203 1.00 35.25 97 VAL A N 1
ATOM 724 C CA . VAL A 1 97 ? 7.859 -20.735 -41.901 1.00 35.25 97 VAL A CA 1
ATOM 725 C C . VAL A 1 97 ? 7.588 -20.875 -43.399 1.00 35.25 97 VAL A C 1
ATOM 727 O O . VAL A 1 97 ? 7.178 -21.951 -43.827 1.00 35.25 97 VAL A O 1
ATOM 730 N N . ASP A 1 98 ? 7.869 -19.832 -44.171 1.00 35.88 98 ASP A N 1
ATOM 731 C CA . ASP A 1 98 ? 8.132 -19.942 -45.605 1.00 35.88 98 ASP A CA 1
ATOM 732 C C . ASP A 1 98 ? 9.557 -19.432 -45.845 1.00 35.88 98 ASP A C 1
ATOM 734 O O . ASP A 1 98 ? 9.856 -18.251 -45.650 1.00 35.88 98 ASP A O 1
ATOM 738 N N . GLU A 1 99 ? 10.454 -20.348 -46.215 1.00 37.53 99 GLU A N 1
ATOM 739 C CA . GLU A 1 99 ? 11.711 -19.968 -46.851 1.00 37.53 99 GLU A CA 1
ATOM 740 C C . GLU A 1 99 ? 11.425 -19.649 -48.314 1.00 37.53 99 GLU A C 1
ATOM 742 O O . GLU A 1 99 ? 10.917 -20.507 -49.035 1.00 37.53 99 GLU A O 1
ATOM 747 N N . ASP A 1 100 ? 11.826 -18.466 -48.775 1.00 33.59 100 ASP A N 1
ATOM 748 C CA . ASP A 1 100 ? 12.168 -18.302 -50.184 1.00 33.59 100 ASP A CA 1
ATOM 749 C C . ASP A 1 100 ? 13.308 -17.289 -50.365 1.00 33.59 100 ASP A C 1
ATOM 751 O O . ASP A 1 100 ? 13.549 -16.424 -49.515 1.00 33.59 100 ASP A O 1
ATOM 755 N N . GLY A 1 101 ? 14.078 -17.483 -51.433 1.00 34.22 101 GLY A N 1
ATOM 756 C CA . GLY A 1 101 ? 15.415 -16.910 -51.602 1.00 34.22 101 GLY A CA 1
ATOM 757 C C . GLY A 1 101 ? 15.469 -15.418 -51.972 1.00 34.22 101 GLY A C 1
ATOM 758 O O . GLY A 1 101 ? 14.445 -14.764 -52.182 1.00 34.22 101 GLY A O 1
ATOM 759 N N . PRO A 1 102 ? 16.687 -14.850 -52.088 1.00 41.09 102 PRO A N 1
ATOM 760 C CA . PRO A 1 102 ? 16.863 -13.470 -52.518 1.00 41.09 102 PRO A CA 1
ATOM 761 C C . PRO A 1 102 ? 16.415 -13.304 -53.971 1.00 41.09 102 PRO A C 1
ATOM 763 O O . PRO A 1 102 ? 16.889 -13.999 -54.868 1.00 41.09 102 PRO A O 1
ATOM 766 N N . THR A 1 103 ? 15.521 -12.347 -54.208 1.00 35.28 103 THR A N 1
ATOM 767 C CA . THR A 1 103 ? 15.055 -12.015 -55.553 1.00 35.28 103 THR A CA 1
ATOM 768 C C . THR A 1 103 ? 16.147 -11.255 -56.300 1.00 35.28 103 THR A C 1
ATOM 770 O O . THR A 1 103 ? 16.378 -10.070 -56.056 1.00 35.28 103 THR A O 1
ATOM 773 N N . GLU A 1 104 ? 16.805 -11.931 -57.240 1.00 34.78 104 GLU A N 1
ATOM 774 C CA . GLU A 1 104 ? 17.436 -11.254 -58.369 1.00 34.78 104 GLU A CA 1
ATOM 775 C C . GLU A 1 104 ? 16.354 -10.481 -59.141 1.00 34.78 104 GLU A C 1
ATOM 777 O O . GLU A 1 104 ? 15.299 -11.025 -59.473 1.00 34.78 104 GLU A O 1
ATOM 782 N N . ILE A 1 105 ? 16.616 -9.208 -59.437 1.00 39.59 105 ILE A N 1
ATOM 783 C CA . ILE A 1 105 ? 15.950 -8.498 -60.530 1.00 39.59 105 ILE A CA 1
ATOM 784 C C . ILE A 1 105 ? 17.020 -7.877 -61.414 1.00 39.59 105 ILE A C 1
ATOM 786 O O . ILE A 1 105 ? 17.667 -6.891 -61.056 1.00 39.59 105 ILE A O 1
ATOM 790 N N . ASP A 1 106 ? 17.205 -8.500 -62.573 1.00 31.58 106 ASP A N 1
ATOM 791 C CA . ASP A 1 106 ? 18.129 -8.054 -63.600 1.00 31.58 106 ASP A CA 1
ATOM 792 C C . ASP A 1 106 ? 17.780 -6.658 -64.123 1.00 31.58 106 ASP A C 1
ATOM 794 O O . ASP A 1 106 ? 16.640 -6.344 -64.471 1.00 31.58 106 ASP A O 1
ATOM 798 N N . GLY A 1 107 ? 18.825 -5.839 -64.220 1.00 32.66 107 GLY A N 1
ATOM 799 C CA . GLY A 1 107 ? 18.834 -4.512 -64.827 1.00 32.66 107 GLY A CA 1
ATOM 800 C C . GLY A 1 107 ? 19.932 -4.409 -65.883 1.00 32.66 107 GLY A C 1
ATOM 801 O O . GLY A 1 107 ? 20.766 -3.507 -65.831 1.00 32.66 107 GLY A O 1
ATOM 802 N N . GLU A 1 108 ? 19.951 -5.362 -66.817 1.00 34.00 108 GLU A N 1
ATOM 803 C CA . GLU A 1 108 ? 20.593 -5.234 -68.135 1.00 34.00 108 GLU A CA 1
ATOM 804 C C . GLU A 1 108 ? 20.249 -3.839 -68.736 1.00 34.00 108 GLU A C 1
ATOM 806 O O . GLU A 1 108 ? 19.138 -3.348 -68.564 1.00 34.00 108 GLU A O 1
ATOM 811 N N . VAL A 1 109 ? 21.101 -3.082 -69.436 1.00 32.00 109 VAL A N 1
ATOM 812 C CA . VAL A 1 109 ? 22.163 -3.422 -70.392 1.00 32.00 109 VAL A CA 1
ATOM 813 C C . VAL A 1 109 ? 23.180 -2.264 -70.433 1.00 32.00 109 VAL A C 1
ATOM 815 O O . VAL A 1 109 ? 22.778 -1.108 -70.537 1.00 32.00 109 VAL A O 1
ATOM 818 N N . LEU A 1 110 ? 24.487 -2.556 -70.464 1.00 31.36 110 LEU A N 1
ATOM 819 C CA . LEU A 1 110 ? 25.362 -2.183 -71.595 1.00 31.36 110 LEU A CA 1
ATOM 820 C C . LEU A 1 110 ? 26.741 -2.839 -71.468 1.00 31.36 110 LEU A C 1
ATOM 822 O O . LEU A 1 110 ? 27.553 -2.528 -70.599 1.00 31.36 110 LEU A O 1
ATOM 826 N N . SER A 1 111 ? 26.993 -3.780 -72.372 1.00 34.47 111 SER A N 1
ATOM 827 C CA . SER A 1 111 ? 28.235 -4.531 -72.462 1.00 34.47 111 SER A CA 1
ATOM 828 C C . SER A 1 111 ? 29.347 -3.720 -73.138 1.00 34.47 111 SER A C 1
ATOM 830 O O . SER A 1 111 ? 29.127 -3.098 -74.167 1.00 34.47 111 SER A O 1
ATOM 832 N N . ALA A 1 112 ? 30.540 -3.785 -72.534 1.00 37.59 112 ALA A N 1
ATOM 833 C CA . ALA A 1 112 ? 31.879 -3.949 -73.127 1.00 37.59 112 ALA A CA 1
ATOM 834 C C . ALA A 1 112 ? 32.258 -3.212 -74.451 1.00 37.59 112 ALA A C 1
ATOM 836 O O . ALA A 1 112 ? 31.508 -3.141 -75.416 1.00 37.59 112 ALA A O 1
ATOM 837 N N . PRO A 1 113 ? 33.549 -2.858 -74.605 1.00 41.94 113 PRO A N 1
ATOM 838 C CA . PRO A 1 113 ? 34.451 -3.912 -75.067 1.00 41.94 113 PRO A CA 1
ATOM 839 C C . PRO A 1 113 ? 35.764 -4.023 -74.286 1.00 41.94 113 PRO A C 1
ATOM 841 O O . PRO A 1 113 ? 36.416 -3.045 -73.927 1.00 41.94 113 PRO A O 1
ATOM 844 N N . LYS A 1 114 ? 36.213 -5.272 -74.125 1.00 37.19 114 LYS A N 1
ATOM 845 C CA . LYS A 1 114 ? 37.614 -5.599 -73.842 1.00 37.19 114 LYS A CA 1
ATOM 846 C C . LYS A 1 114 ? 38.480 -5.067 -74.990 1.00 37.19 114 LYS A C 1
ATOM 848 O O . LYS A 1 114 ? 38.256 -5.455 -76.136 1.00 37.19 114 LYS A O 1
ATOM 853 N N . SER A 1 115 ? 39.516 -4.283 -74.693 1.00 37.38 115 SER A N 1
ATOM 854 C CA . SER A 1 115 ? 40.554 -3.939 -75.678 1.00 37.38 115 SER A CA 1
ATOM 855 C C . SER A 1 115 ? 41.412 -5.162 -76.002 1.00 37.38 115 SER A C 1
ATOM 857 O O . SER A 1 115 ? 42.479 -5.387 -75.432 1.00 37.38 115 SER A O 1
ATOM 859 N N . GLN A 1 116 ? 40.921 -5.985 -76.927 1.00 38.81 116 GLN A N 1
ATOM 860 C CA . GLN A 1 116 ? 41.639 -7.135 -77.453 1.00 38.81 116 GLN A CA 1
ATOM 861 C C . GLN A 1 116 ? 42.778 -6.663 -78.363 1.00 38.81 116 GLN A C 1
ATOM 863 O O . GLN A 1 116 ? 42.563 -6.028 -79.396 1.00 38.81 116 GLN A O 1
ATOM 868 N N . ARG A 1 117 ? 44.009 -7.003 -77.973 1.00 43.31 117 ARG A N 1
ATOM 869 C CA . ARG A 1 117 ? 45.258 -6.686 -78.677 1.00 43.31 117 ARG A CA 1
ATOM 870 C C . ARG A 1 117 ? 45.236 -7.194 -80.129 1.00 43.31 117 ARG A C 1
ATOM 872 O O . ARG A 1 117 ? 45.556 -8.357 -80.375 1.00 43.31 117 ARG A O 1
ATOM 879 N N . ARG A 1 118 ? 44.913 -6.331 -81.101 1.00 38.00 118 ARG A N 1
ATOM 880 C CA . ARG A 1 118 ? 45.122 -6.627 -82.530 1.00 38.00 118 ARG A CA 1
ATOM 881 C C . ARG A 1 118 ? 46.591 -6.405 -82.883 1.00 38.00 118 ARG A C 1
ATOM 883 O O . ARG A 1 118 ? 47.046 -5.271 -82.979 1.00 38.00 118 ARG A O 1
ATOM 890 N N . LEU A 1 119 ? 47.317 -7.499 -83.101 1.00 45.25 119 LEU A N 1
ATOM 891 C CA . LEU A 1 119 ? 48.525 -7.463 -83.920 1.00 45.25 119 LEU A CA 1
ATOM 892 C C . LEU A 1 119 ? 48.082 -7.313 -85.380 1.00 45.25 119 LEU A C 1
ATOM 894 O O . LEU A 1 119 ? 47.373 -8.174 -85.902 1.00 45.25 119 LEU A O 1
ATOM 898 N N . SER A 1 120 ? 48.469 -6.206 -86.008 1.00 37.94 120 SER A N 1
ATOM 899 C CA . SER A 1 120 ? 48.217 -5.939 -87.424 1.00 37.94 120 SER A CA 1
ATOM 900 C C . SER A 1 120 ? 49.482 -6.255 -88.213 1.00 37.94 120 SER A C 1
ATOM 902 O O . SER A 1 120 ? 50.438 -5.485 -88.199 1.00 37.94 120 SER A O 1
ATOM 904 N N . ASN A 1 121 ? 49.481 -7.403 -88.885 1.00 39.91 121 ASN A N 1
ATOM 905 C CA . ASN A 1 121 ? 50.532 -7.806 -89.816 1.00 39.91 121 ASN A CA 1
ATOM 906 C C . ASN A 1 121 ? 50.118 -7.398 -91.246 1.00 39.91 121 ASN A C 1
ATOM 908 O O . ASN A 1 121 ? 48.919 -7.301 -91.506 1.00 39.91 121 ASN A O 1
ATOM 912 N N . SER A 1 122 ? 51.089 -7.290 -92.169 1.00 35.88 122 SER A N 1
ATOM 913 C CA . SER A 1 122 ? 50.972 -6.868 -93.590 1.00 35.88 122 SER A CA 1
ATOM 914 C C . SER A 1 122 ? 51.291 -5.375 -93.823 1.00 35.88 122 SER A C 1
ATOM 916 O O . SER A 1 122 ? 50.775 -4.528 -93.105 1.00 35.88 122 SER A O 1
ATOM 918 N N . SER A 1 123 ? 52.131 -4.970 -94.786 1.00 39.50 123 SER A N 1
ATOM 919 C CA . SER A 1 123 ? 52.928 -5.752 -95.750 1.00 39.50 123 SER A CA 1
ATOM 920 C C . SER A 1 123 ? 54.293 -5.105 -95.993 1.00 39.50 123 SER A C 1
ATOM 922 O O . SER A 1 123 ? 54.415 -3.882 -95.966 1.00 39.50 123 SER A O 1
ATOM 924 N N . ALA A 1 124 ? 55.305 -5.916 -96.302 1.00 38.75 124 ALA A N 1
ATOM 925 C CA . ALA A 1 124 ? 56.557 -5.415 -96.853 1.00 38.75 124 ALA A CA 1
ATOM 926 C C . ALA A 1 124 ? 56.341 -4.966 -98.309 1.00 38.75 124 ALA A C 1
ATOM 928 O O . ALA A 1 124 ? 55.874 -5.748 -99.139 1.00 38.75 124 ALA A O 1
ATOM 929 N N . ALA A 1 125 ? 56.713 -3.726 -98.627 1.00 37.34 125 ALA A N 1
ATOM 930 C CA . ALA A 1 125 ? 56.814 -3.236 -99.997 1.00 37.34 125 ALA A CA 1
ATOM 931 C C . ALA A 1 125 ? 58.293 -3.212 -100.407 1.00 37.34 125 ALA A C 1
ATOM 933 O O . ALA A 1 125 ? 59.042 -2.298 -100.064 1.00 37.34 125 ALA A O 1
ATOM 934 N N . THR A 1 126 ? 58.723 -4.256 -101.111 1.00 38.09 126 THR A N 1
ATOM 935 C CA . THR A 1 126 ? 60.098 -4.416 -101.595 1.00 38.09 126 THR A CA 1
ATOM 936 C C . THR A 1 126 ? 60.387 -3.421 -102.722 1.00 38.09 126 THR A C 1
ATOM 938 O O . THR A 1 126 ? 59.964 -3.638 -103.856 1.00 38.09 126 THR A O 1
ATOM 941 N N . PHE A 1 127 ? 61.125 -2.344 -102.443 1.00 36.28 127 PHE A N 1
ATOM 942 C CA . PHE A 1 127 ? 61.618 -1.444 -103.490 1.00 36.28 127 PHE A CA 1
ATOM 943 C C . PHE A 1 127 ? 62.928 -1.992 -104.078 1.00 36.28 127 PHE A C 1
ATOM 945 O O . PHE A 1 127 ? 63.978 -1.957 -103.438 1.00 36.28 127 PHE A O 1
ATOM 952 N N . VAL A 1 128 ? 62.847 -2.552 -105.286 1.00 42.06 128 VAL A N 1
ATOM 953 C CA . VAL A 1 128 ? 63.974 -3.175 -105.997 1.00 42.06 128 VAL A CA 1
ATOM 954 C C . VAL A 1 128 ? 64.670 -2.146 -106.889 1.00 42.06 128 VAL A C 1
ATOM 956 O O . VAL A 1 128 ? 64.023 -1.496 -107.706 1.00 42.06 128 VAL A O 1
ATOM 959 N N . LEU A 1 129 ? 65.997 -2.033 -106.773 1.00 36.19 129 LEU A N 1
ATOM 960 C CA . LEU A 1 129 ? 66.817 -1.237 -107.689 1.00 36.19 129 LEU A CA 1
ATOM 961 C C . LEU A 1 129 ? 66.878 -1.892 -109.078 1.00 36.19 129 LEU A C 1
ATOM 963 O O . LEU A 1 129 ? 67.209 -3.072 -109.195 1.00 36.19 129 LEU A O 1
ATOM 967 N N . THR A 1 130 ? 66.685 -1.099 -110.133 1.00 38.78 130 THR A N 1
ATOM 968 C CA . THR A 1 130 ? 67.035 -1.453 -111.517 1.00 38.78 130 THR A CA 1
ATOM 969 C C . THR A 1 130 ? 68.199 -0.575 -112.008 1.00 38.78 130 THR A C 1
ATOM 971 O O . THR A 1 130 ? 68.149 0.646 -111.849 1.00 38.78 130 THR A O 1
ATOM 974 N N . PRO A 1 131 ? 69.279 -1.147 -112.579 1.00 43.88 131 PRO A N 1
ATOM 975 C CA . PRO A 1 131 ? 70.453 -0.368 -112.969 1.00 43.88 131 PRO A CA 1
ATOM 976 C C . PRO A 1 131 ? 70.459 0.065 -114.447 1.00 43.88 131 PRO A C 1
ATOM 978 O O . PRO A 1 131 ? 70.369 -0.762 -115.346 1.00 43.88 131 PRO A O 1
ATOM 981 N N . GLY A 1 132 ? 70.721 1.358 -114.667 1.00 34.28 132 GLY A N 1
ATOM 982 C CA . GLY A 1 132 ? 71.757 1.849 -115.589 1.00 34.28 132 GLY A CA 1
ATOM 983 C C . GLY A 1 132 ? 71.538 1.850 -117.113 1.00 34.28 132 GLY A C 1
ATOM 984 O O . GLY A 1 132 ? 71.657 0.819 -117.759 1.00 34.28 132 GLY A O 1
ATOM 985 N N . THR A 1 133 ? 71.540 3.060 -117.697 1.00 34.84 133 THR A N 1
ATOM 986 C CA . THR A 1 133 ? 72.287 3.362 -118.945 1.00 34.84 133 THR A CA 1
ATOM 987 C C . THR A 1 133 ? 72.776 4.822 -118.996 1.00 34.84 133 THR A C 1
ATOM 989 O O . THR A 1 133 ? 72.062 5.727 -119.406 1.00 34.84 133 THR A O 1
ATOM 992 N N . ARG A 1 134 ? 74.024 5.017 -118.548 1.00 34.53 134 ARG A N 1
ATOM 993 C CA . ARG A 1 134 ? 75.088 5.920 -119.051 1.00 34.53 134 ARG A CA 1
ATOM 994 C C . ARG A 1 134 ? 74.729 7.197 -119.867 1.00 34.53 134 ARG A C 1
ATOM 996 O O . ARG A 1 134 ? 74.440 7.094 -121.049 1.00 34.53 134 ARG A O 1
ATOM 1003 N N . SER A 1 135 ? 74.974 8.362 -119.240 1.00 40.12 135 SER A N 1
ATOM 1004 C CA . SER A 1 135 ? 75.875 9.491 -119.638 1.00 40.12 135 SER A CA 1
ATOM 1005 C C . SER A 1 135 ? 75.962 9.942 -121.118 1.00 40.12 135 SER A C 1
ATOM 1007 O O . SER A 1 135 ? 76.166 9.101 -121.993 1.00 40.12 135 SER A O 1
ATOM 1009 N N . PRO A 1 136 ? 75.959 11.268 -121.401 1.00 44.19 136 PRO A N 1
ATOM 1010 C CA . PRO A 1 136 ? 77.205 12.076 -121.356 1.00 44.19 136 PRO A CA 1
ATOM 1011 C C . PRO A 1 136 ? 77.177 13.324 -120.438 1.00 44.19 136 PRO A C 1
ATOM 1013 O O . PRO A 1 136 ? 76.149 13.676 -119.873 1.00 44.19 136 PRO A O 1
ATOM 1016 N N . VAL A 1 137 ? 78.348 13.958 -120.281 1.00 39.94 137 VAL A N 1
ATOM 1017 C CA . VAL A 1 137 ? 78.746 15.067 -119.370 1.00 39.94 137 VAL A CA 1
ATOM 1018 C C . VAL A 1 137 ? 79.868 15.865 -120.085 1.00 39.94 137 VAL A C 1
ATOM 1020 O O . VAL A 1 137 ? 80.543 15.225 -120.900 1.00 39.94 137 VAL A O 1
ATOM 1023 N N . PRO A 1 138 ? 80.205 17.147 -119.783 1.00 62.84 138 PRO A N 1
ATOM 1024 C CA . PRO A 1 138 ? 79.530 18.249 -119.056 1.00 62.84 138 PRO A CA 1
ATOM 1025 C C . PRO A 1 138 ? 79.091 19.318 -120.122 1.00 62.84 138 PRO A C 1
ATOM 1027 O O . PRO A 1 138 ? 78.574 18.843 -121.136 1.00 62.84 138 PRO A O 1
ATOM 1030 N N . PRO A 1 139 ? 79.319 20.664 -120.074 1.00 58.59 139 PRO A N 1
ATOM 1031 C CA . PRO A 1 139 ? 79.583 21.640 -118.987 1.00 58.59 139 PRO A CA 1
ATOM 1032 C C . PRO A 1 139 ? 78.829 23.011 -119.082 1.00 58.59 139 PRO A C 1
ATOM 1034 O O . PRO A 1 139 ? 78.078 23.254 -120.018 1.00 58.59 139 PRO A O 1
ATOM 1037 N N . GLU A 1 140 ? 79.166 23.922 -118.148 1.00 36.69 140 GLU A N 1
ATOM 1038 C CA . GLU A 1 140 ? 79.079 25.412 -118.198 1.00 36.69 140 GLU A CA 1
ATOM 1039 C C . GLU A 1 140 ? 77.683 26.080 -117.956 1.00 36.69 140 GLU A C 1
ATOM 1041 O O . GLU A 1 140 ? 76.654 25.435 -118.153 1.00 36.69 140 GLU A O 1
ATOM 1046 N N . PRO A 1 141 ? 77.616 27.275 -117.304 1.00 58.00 141 PRO A N 1
ATOM 1047 C CA . PRO A 1 141 ? 77.203 27.289 -115.890 1.00 58.00 141 PRO A CA 1
ATOM 1048 C C . PRO A 1 141 ? 76.340 28.505 -115.460 1.00 58.00 141 PRO A C 1
ATOM 1050 O O . PRO A 1 141 ? 76.870 29.560 -115.119 1.00 58.00 141 PRO A O 1
ATOM 1053 N N . GLU A 1 142 ? 75.015 28.359 -115.374 1.00 42.25 142 GLU A N 1
ATOM 1054 C CA . GLU A 1 142 ? 74.112 29.431 -114.893 1.00 42.25 142 GLU A CA 1
ATOM 1055 C C . GLU A 1 142 ? 73.082 28.896 -113.875 1.00 42.25 142 GLU A C 1
ATOM 1057 O O . GLU A 1 142 ? 71.870 28.998 -114.050 1.00 42.25 142 GLU A O 1
ATOM 1062 N N . THR A 1 143 ? 73.574 28.254 -112.806 1.00 53.09 143 THR A N 1
ATOM 1063 C CA . THR A 1 143 ? 72.756 27.462 -111.861 1.00 53.09 143 THR A CA 1
ATOM 1064 C C . THR A 1 143 ? 73.205 27.580 -110.396 1.00 53.09 143 THR A C 1
ATOM 1066 O O . THR A 1 143 ? 73.414 26.566 -109.737 1.00 53.09 143 THR A O 1
ATOM 1069 N N . GLU A 1 144 ? 73.366 28.797 -109.864 1.00 48.47 144 GLU A N 1
ATOM 1070 C CA . GLU A 1 144 ? 73.742 28.990 -108.444 1.00 48.47 144 GLU A CA 1
ATOM 1071 C C . GLU A 1 144 ? 72.669 29.716 -107.617 1.00 48.47 144 GLU A C 1
ATOM 1073 O O . GLU A 1 144 ? 72.237 29.183 -106.598 1.00 48.47 144 GLU A O 1
ATOM 1078 N N . LEU A 1 145 ? 72.154 30.871 -108.065 1.00 52.75 145 LEU A N 1
ATOM 1079 C CA . LEU A 1 145 ? 71.200 31.662 -107.265 1.00 52.75 145 LEU A CA 1
ATOM 1080 C C . LEU A 1 145 ? 69.891 30.910 -106.962 1.00 52.75 145 LEU A C 1
ATOM 1082 O O . LEU A 1 145 ? 69.495 30.818 -105.805 1.00 52.75 145 LEU A O 1
ATOM 1086 N N . SER A 1 146 ? 69.264 30.289 -107.969 1.00 58.91 146 SER A N 1
ATOM 1087 C CA . SER A 1 146 ? 68.009 29.542 -107.770 1.00 58.91 146 SER A CA 1
ATOM 1088 C C . SER A 1 146 ? 68.176 28.290 -106.900 1.00 58.91 146 SER A C 1
ATOM 1090 O O . SER A 1 146 ? 67.222 27.895 -106.235 1.00 58.91 146 SER A O 1
ATOM 1092 N N . MET A 1 147 ? 69.355 27.655 -106.905 1.00 63.53 147 MET A N 1
ATOM 1093 C CA . MET A 1 147 ? 69.615 26.460 -106.092 1.00 63.53 147 MET A CA 1
ATOM 1094 C C . MET A 1 147 ? 69.976 26.825 -104.651 1.00 63.53 147 MET A C 1
ATOM 1096 O O . MET A 1 147 ? 69.555 26.128 -103.733 1.00 63.53 147 MET A O 1
ATOM 1100 N N . GLU A 1 148 ? 70.709 27.918 -104.418 1.00 73.12 148 GLU A N 1
ATOM 1101 C CA . GLU A 1 148 ? 70.992 28.374 -103.053 1.00 73.12 148 GLU A CA 1
ATOM 1102 C C . GLU A 1 148 ? 69.737 28.960 -102.385 1.00 73.12 148 GLU A C 1
ATOM 1104 O O . GLU A 1 148 ? 69.505 28.707 -101.203 1.00 73.12 148 GLU A O 1
ATOM 1109 N N . GLU A 1 149 ? 68.862 29.645 -103.134 1.00 75.25 149 GLU A N 1
ATOM 1110 C CA . GLU A 1 149 ? 67.535 30.044 -102.646 1.00 75.25 149 GLU A CA 1
ATOM 1111 C C . GLU A 1 149 ? 66.692 28.819 -102.246 1.00 75.25 149 GLU A C 1
ATOM 1113 O O . GLU A 1 149 ? 66.170 28.776 -101.128 1.00 75.25 149 GLU A O 1
ATOM 1118 N N . GLU A 1 150 ? 66.634 27.778 -103.084 1.00 79.69 150 GLU A N 1
ATOM 1119 C CA . GLU A 1 150 ? 65.937 26.520 -102.776 1.00 79.69 150 GLU A CA 1
ATOM 1120 C C . GLU A 1 150 ? 66.548 25.790 -101.564 1.00 79.69 150 GLU A C 1
ATOM 1122 O O . GLU A 1 150 ? 65.823 25.381 -100.654 1.00 79.69 150 GLU A O 1
ATOM 1127 N N . LEU A 1 151 ? 67.879 25.695 -101.471 1.00 79.00 151 LEU A N 1
ATOM 1128 C CA . LEU A 1 151 ? 68.569 25.127 -100.308 1.00 79.00 151 LEU A CA 1
ATOM 1129 C C . LEU A 1 151 ? 68.339 25.950 -99.033 1.00 79.00 151 LEU A C 1
ATOM 1131 O O . LEU A 1 151 ? 68.202 25.372 -97.953 1.00 79.00 151 LEU A O 1
ATOM 1135 N N . SER A 1 152 ? 68.270 27.280 -99.123 1.00 83.62 152 SER A N 1
ATOM 1136 C CA . SER A 1 152 ? 67.940 28.145 -97.985 1.00 83.62 152 SER A CA 1
ATOM 1137 C C . SER A 1 152 ? 66.495 27.932 -97.515 1.00 83.62 152 SER A C 1
ATOM 1139 O O . SER A 1 152 ? 66.259 27.794 -96.313 1.00 83.62 152 SER A O 1
ATOM 1141 N N . SER A 1 153 ? 65.557 27.778 -98.456 1.00 86.19 153 SER A N 1
ATOM 1142 C CA . SER A 1 153 ? 64.149 27.465 -98.199 1.00 86.19 153 SER A CA 1
ATOM 1143 C C . SER A 1 153 ? 63.994 26.097 -97.526 1.00 86.19 153 SER A C 1
ATOM 1145 O O . SER A 1 153 ? 63.366 25.987 -96.474 1.00 86.19 153 SER A O 1
ATOM 1147 N N . LEU A 1 154 ? 64.667 25.062 -98.042 1.00 86.88 154 LEU A N 1
ATOM 1148 C CA . LEU A 1 154 ? 64.672 23.718 -97.454 1.00 86.88 154 LEU A CA 1
ATOM 1149 C C . LEU A 1 154 ? 65.312 23.680 -96.056 1.00 86.88 154 LEU A C 1
ATOM 1151 O O . LEU A 1 154 ? 64.856 22.929 -95.191 1.00 86.88 154 LEU A O 1
ATOM 1155 N N . ARG A 1 155 ? 66.346 24.495 -95.794 1.00 88.19 155 ARG A N 1
ATOM 1156 C CA . ARG A 1 155 ? 66.929 24.646 -94.447 1.00 88.19 155 ARG A CA 1
ATOM 1157 C C . ARG A 1 155 ? 65.958 25.341 -93.487 1.00 88.19 155 ARG A C 1
ATOM 1159 O O . ARG A 1 155 ? 65.809 24.871 -92.362 1.00 88.19 155 ARG A O 1
ATOM 1166 N N . ALA A 1 156 ? 65.272 26.398 -93.926 1.00 88.88 156 ALA A N 1
ATOM 1167 C CA . ALA A 1 156 ? 64.264 27.094 -93.124 1.00 88.88 156 ALA A CA 1
ATOM 1168 C C . ALA A 1 156 ? 63.046 26.202 -92.816 1.00 88.88 156 ALA A C 1
ATOM 1170 O O . ALA A 1 156 ? 62.586 26.157 -91.676 1.00 88.88 156 ALA A O 1
ATOM 1171 N N . GLU A 1 157 ? 62.567 25.431 -93.794 1.00 91.62 157 GLU A N 1
ATOM 1172 C CA . GLU A 1 157 ? 61.468 24.475 -93.617 1.00 91.62 157 GLU A CA 1
ATOM 1173 C C . GLU A 1 157 ? 61.861 23.315 -92.688 1.00 91.62 157 GLU A C 1
ATOM 1175 O O . GLU A 1 157 ? 61.081 22.919 -91.821 1.00 91.62 157 GLU A O 1
ATOM 1180 N N . LYS A 1 158 ? 63.100 22.814 -92.789 1.00 91.44 158 LYS A N 1
ATOM 1181 C CA . LYS A 1 158 ? 63.644 21.836 -91.835 1.00 91.44 158 LYS A CA 1
ATOM 1182 C C . LYS A 1 158 ? 63.661 22.390 -90.407 1.00 91.44 158 LYS A C 1
ATOM 1184 O O . LYS A 1 158 ? 63.252 21.681 -89.491 1.00 91.44 158 LYS A O 1
ATOM 1189 N N . GLU A 1 159 ? 64.111 23.627 -90.212 1.00 92.44 159 GLU A N 1
ATOM 1190 C CA . GLU A 1 159 ? 64.137 24.267 -88.890 1.00 92.44 159 GLU A CA 1
ATOM 1191 C C . GLU A 1 159 ? 62.716 24.465 -88.336 1.00 92.44 159 GLU A C 1
ATOM 1193 O O . GLU A 1 159 ? 62.437 24.124 -87.187 1.00 92.44 159 GLU A O 1
ATOM 1198 N N . ARG A 1 160 ? 61.772 24.896 -89.185 1.00 94.69 160 ARG A N 1
ATOM 1199 C CA . ARG A 1 160 ? 60.344 24.998 -88.845 1.00 94.69 160 ARG A CA 1
ATOM 1200 C C . ARG A 1 160 ? 59.761 23.652 -88.398 1.00 94.69 160 ARG A C 1
ATOM 1202 O O . ARG A 1 160 ? 59.007 23.603 -87.426 1.00 94.69 160 ARG A O 1
ATOM 1209 N N . LEU A 1 161 ? 60.108 22.561 -89.083 1.00 93.25 161 LEU A N 1
ATOM 1210 C CA . LEU A 1 161 ? 59.686 21.206 -88.715 1.00 93.25 161 LEU A CA 1
ATOM 1211 C C . LEU A 1 161 ? 60.330 20.727 -87.405 1.00 93.25 161 LEU A C 1
ATOM 1213 O O . LEU A 1 161 ? 59.649 20.084 -86.611 1.00 93.25 161 LEU A O 1
ATOM 1217 N N . LEU A 1 162 ? 61.596 21.064 -87.137 1.00 94.50 162 LEU A N 1
ATOM 1218 C CA . LEU A 1 162 ? 62.253 20.753 -85.861 1.00 94.50 162 LEU A CA 1
ATOM 1219 C C . LEU A 1 162 ? 61.619 21.518 -84.689 1.00 94.50 162 LEU A C 1
ATOM 1221 O O . LEU A 1 162 ? 61.342 20.905 -83.657 1.00 94.50 162 LEU A O 1
ATOM 1225 N N . SER A 1 163 ? 61.302 22.806 -84.866 1.00 94.50 163 SER A N 1
ATOM 1226 C CA . SER A 1 163 ? 60.536 23.587 -83.883 1.00 94.50 163 SER A CA 1
ATOM 1227 C C . SER A 1 163 ? 59.171 22.949 -83.618 1.00 94.50 163 SER A C 1
ATOM 1229 O O . SER A 1 163 ? 58.826 22.706 -82.466 1.00 94.50 163 SER A O 1
ATOM 1231 N N . LEU A 1 164 ? 58.430 22.581 -84.671 1.00 95.50 164 LEU A N 1
ATOM 1232 C CA . LEU A 1 164 ? 57.121 21.935 -84.533 1.00 95.50 164 LEU A CA 1
ATOM 1233 C C . LEU A 1 164 ? 57.207 20.588 -83.794 1.00 95.50 164 LEU A C 1
ATOM 1235 O O . LEU A 1 164 ? 56.356 20.294 -82.958 1.00 95.50 164 LEU A O 1
ATOM 1239 N N . VAL A 1 165 ? 58.236 19.777 -84.062 1.00 95.38 165 VAL A N 1
ATOM 1240 C CA . VAL A 1 165 ? 58.475 18.520 -83.331 1.00 95.38 165 VAL A CA 1
ATOM 1241 C C . VAL A 1 165 ? 58.801 18.791 -81.859 1.00 95.38 165 VAL A C 1
ATOM 1243 O O . VAL A 1 165 ? 58.274 18.090 -80.998 1.00 95.38 165 VAL A O 1
ATOM 1246 N N . SER A 1 166 ? 59.602 19.816 -81.554 1.00 95.62 166 SER A N 1
ATOM 1247 C CA . SER A 1 166 ? 59.889 20.243 -80.176 1.00 95.62 166 SER A CA 1
ATOM 1248 C C . SER A 1 166 ? 58.619 20.702 -79.443 1.00 95.62 166 SER A C 1
ATOM 1250 O O . SER A 1 166 ? 58.364 20.278 -78.314 1.00 95.62 166 SER A O 1
ATOM 1252 N N . ASP A 1 167 ? 57.776 21.509 -80.091 1.00 95.50 167 ASP A N 1
ATOM 1253 C CA . ASP A 1 167 ? 56.505 21.975 -79.527 1.00 95.50 167 ASP A CA 1
ATOM 1254 C C . ASP A 1 167 ? 55.532 20.808 -79.287 1.00 95.50 167 ASP A C 1
ATOM 1256 O O . ASP A 1 167 ? 54.915 20.712 -78.221 1.00 95.50 167 ASP A O 1
ATOM 1260 N N . MET A 1 168 ? 55.450 19.858 -80.228 1.00 96.00 168 MET A N 1
ATOM 1261 C CA . MET A 1 168 ? 54.682 18.621 -80.056 1.00 96.00 168 MET A CA 1
ATOM 1262 C C . MET A 1 168 ? 55.220 17.755 -78.910 1.00 96.00 168 MET A C 1
ATOM 1264 O O . MET A 1 168 ? 54.429 17.242 -78.123 1.00 96.00 168 MET A O 1
ATOM 1268 N N . GLN A 1 169 ? 56.541 17.611 -78.766 1.00 96.50 169 GLN A N 1
ATOM 1269 C CA . GLN A 1 169 ? 57.158 16.874 -77.655 1.00 96.50 169 GLN A CA 1
ATOM 1270 C C . GLN A 1 169 ? 56.851 17.518 -76.297 1.00 96.50 169 GLN A C 1
ATOM 1272 O O . GLN A 1 169 ? 56.544 16.805 -75.336 1.00 96.50 169 GLN A O 1
ATOM 1277 N N . ARG A 1 170 ? 56.866 18.856 -76.218 1.00 96.94 170 ARG A N 1
ATOM 1278 C CA . ARG A 1 170 ? 56.468 19.595 -75.010 1.00 96.94 170 ARG A CA 1
ATOM 1279 C C . ARG A 1 170 ? 54.995 19.362 -74.674 1.00 96.94 170 ARG A C 1
ATOM 1281 O O . ARG A 1 170 ? 54.675 19.039 -73.534 1.00 96.94 170 ARG A O 1
ATOM 1288 N N . CYS A 1 171 ? 54.123 19.449 -75.676 1.00 97.06 171 CYS A N 1
ATOM 1289 C CA . CYS A 1 171 ? 52.689 19.204 -75.543 1.00 97.06 171 CYS A CA 1
ATOM 1290 C C . CYS A 1 171 ? 52.390 17.766 -75.072 1.00 97.06 171 CYS A C 1
ATOM 1292 O O . CYS A 1 171 ? 51.629 17.568 -74.126 1.00 97.06 171 CYS A O 1
ATOM 1294 N N . ILE A 1 172 ? 53.062 16.760 -75.647 1.00 97.06 172 ILE A N 1
ATOM 1295 C CA . ILE A 1 172 ? 52.973 15.358 -75.206 1.00 97.06 172 ILE A CA 1
ATOM 1296 C C . ILE A 1 172 ? 53.444 15.213 -73.752 1.00 97.06 172 ILE A C 1
ATOM 1298 O O . ILE A 1 172 ? 52.744 14.598 -72.955 1.00 97.06 172 ILE A O 1
ATOM 1302 N N . SER A 1 173 ? 54.561 15.839 -73.372 1.00 96.62 173 SER A N 1
ATOM 1303 C CA . SER A 1 173 ? 55.078 15.803 -71.992 1.00 96.62 173 SER A CA 1
ATOM 1304 C C . SER A 1 173 ? 54.122 16.452 -70.975 1.00 96.62 173 SER A C 1
ATOM 1306 O O . SER A 1 173 ? 54.043 16.030 -69.820 1.00 96.62 173 SER A O 1
ATOM 1308 N N . GLU A 1 174 ? 53.385 17.488 -71.384 1.00 96.81 174 GLU A N 1
ATOM 1309 C CA . GLU A 1 174 ? 52.334 18.120 -70.577 1.00 96.81 174 GLU A CA 1
ATOM 1310 C C . GLU A 1 174 ? 51.105 17.200 -70.430 1.00 96.81 174 GLU A C 1
ATOM 1312 O O . GLU A 1 174 ? 50.607 17.034 -69.313 1.00 96.81 174 GLU A O 1
ATOM 1317 N N . TYR A 1 175 ? 50.676 16.518 -71.500 1.00 97.56 175 TYR A N 1
ATOM 1318 C CA . TYR A 1 175 ? 49.614 15.504 -71.431 1.00 97.56 175 TYR A CA 1
ATOM 1319 C C . TYR A 1 175 ? 50.005 14.273 -70.605 1.00 97.56 175 TYR A C 1
ATOM 1321 O O . TYR A 1 175 ? 49.193 13.793 -69.817 1.00 97.56 175 TYR A O 1
ATOM 1329 N N . GLU A 1 176 ? 51.236 13.774 -70.724 1.00 96.69 176 GLU A N 1
ATOM 1330 C CA . GLU A 1 176 ? 51.742 12.665 -69.905 1.00 96.69 176 GLU A CA 1
ATOM 1331 C C . GLU A 1 176 ? 51.729 13.020 -68.414 1.00 96.69 176 GLU A C 1
ATOM 1333 O O . GLU A 1 176 ? 51.301 12.205 -67.594 1.00 96.69 176 GLU A O 1
ATOM 1338 N N . ARG A 1 177 ? 52.119 14.253 -68.055 1.00 97.50 177 ARG A N 1
ATOM 1339 C CA . ARG A 1 177 ? 52.003 14.756 -66.678 1.00 97.50 177 ARG A CA 1
ATOM 1340 C C . ARG A 1 177 ? 50.544 14.785 -66.215 1.00 97.50 177 ARG A C 1
ATOM 1342 O O . ARG A 1 177 ? 50.245 14.237 -65.157 1.00 97.50 177 ARG A O 1
ATOM 1349 N N . SER A 1 178 ? 49.642 15.350 -67.019 1.00 97.56 178 SER A N 1
ATOM 1350 C CA . SER A 1 178 ? 48.212 15.435 -66.692 1.00 97.56 178 SER A CA 1
ATOM 1351 C C . SER A 1 178 ? 47.563 14.052 -66.522 1.00 97.56 178 SER A C 1
ATOM 1353 O O . SER A 1 178 ? 46.813 13.836 -65.572 1.00 97.56 178 SER A O 1
ATOM 1355 N N . LEU A 1 179 ? 47.910 13.075 -67.368 1.00 97.44 179 LEU A N 1
ATOM 1356 C CA . LEU A 1 179 ? 47.447 11.688 -67.238 1.00 97.44 179 LEU A CA 1
ATOM 1357 C C . LEU A 1 179 ? 47.979 11.010 -65.965 1.00 97.44 179 LEU A C 1
ATOM 1359 O O . LEU A 1 179 ? 47.244 10.263 -65.320 1.00 97.44 179 LEU A O 1
ATOM 1363 N N . GLN A 1 180 ? 49.231 11.275 -65.573 1.00 97.56 180 GLN A N 1
ATOM 1364 C CA . GLN A 1 180 ? 49.788 10.777 -64.309 1.00 97.56 180 GLN A CA 1
ATOM 1365 C C . GLN A 1 180 ? 49.136 11.426 -63.082 1.00 97.56 180 GLN A C 1
ATOM 1367 O O . GLN A 1 180 ? 48.939 10.750 -62.073 1.00 97.56 180 GLN A O 1
ATOM 1372 N N . GLU A 1 181 ? 48.823 12.719 -63.143 1.00 96.94 181 GLU A N 1
ATOM 1373 C CA . GLU A 1 181 ? 48.112 13.442 -62.083 1.00 96.94 181 GLU A CA 1
ATOM 1374 C C . GLU A 1 181 ? 46.684 12.909 -61.926 1.00 96.94 181 GLU A C 1
ATOM 1376 O O . GLU A 1 181 ? 46.323 12.495 -60.826 1.00 96.94 181 GLU A O 1
ATOM 1381 N N . LEU A 1 182 ? 45.935 12.768 -63.024 1.00 97.62 182 LEU A N 1
ATOM 1382 C CA . LEU A 1 182 ? 44.587 12.192 -63.028 1.00 97.62 182 LEU A CA 1
ATOM 1383 C C . LEU A 1 182 ? 44.564 10.742 -62.511 1.00 97.62 182 LEU A C 1
ATOM 1385 O O . LEU A 1 182 ? 43.648 10.350 -61.789 1.00 97.62 182 LEU A O 1
ATOM 1389 N N . ALA A 1 183 ? 45.577 9.934 -62.843 1.00 96.62 183 ALA A N 1
ATOM 1390 C CA . ALA A 1 183 ? 45.697 8.574 -62.319 1.00 96.62 183 ALA A CA 1
ATOM 1391 C C . ALA A 1 183 ? 45.911 8.554 -60.794 1.00 96.62 183 ALA A C 1
ATOM 1393 O O . ALA A 1 183 ? 45.272 7.757 -60.107 1.00 96.62 183 ALA A O 1
ATOM 1394 N N . LYS A 1 184 ? 46.765 9.444 -60.263 1.00 97.31 184 LYS A N 1
ATOM 1395 C CA . LYS A 1 184 ? 47.016 9.589 -58.816 1.00 97.31 184 LYS A CA 1
ATOM 1396 C C . LYS A 1 184 ? 45.800 10.134 -58.069 1.00 97.31 184 LYS A C 1
ATOM 1398 O O . LYS A 1 184 ? 45.492 9.660 -56.979 1.00 97.31 184 LYS A O 1
ATOM 1403 N N . GLU A 1 185 ? 45.116 11.119 -58.646 1.00 97.31 185 GLU A N 1
ATOM 1404 C CA . GLU A 1 185 ? 43.884 11.683 -58.094 1.00 97.31 185 GLU A CA 1
ATOM 1405 C C . GLU A 1 185 ? 42.788 10.618 -58.030 1.00 97.31 185 GLU A C 1
ATOM 1407 O O . GLU A 1 185 ? 42.166 10.446 -56.985 1.00 97.31 185 GLU A O 1
ATOM 1412 N N . LYS A 1 186 ? 42.628 9.814 -59.090 1.00 97.25 186 LYS A N 1
ATOM 1413 C CA . LYS A 1 186 ? 41.702 8.679 -59.088 1.00 97.25 186 LYS A CA 1
ATOM 1414 C C . LYS A 1 186 ? 42.031 7.662 -57.989 1.00 97.25 186 LYS A C 1
ATOM 1416 O O . LYS A 1 186 ? 41.126 7.278 -57.254 1.00 97.25 186 LYS A O 1
ATOM 1421 N N . THR A 1 187 ? 43.286 7.220 -57.853 1.00 96.81 187 THR A N 1
ATOM 1422 C CA . THR A 1 187 ? 43.649 6.255 -56.793 1.00 96.81 187 THR A CA 1
ATOM 1423 C C . THR A 1 187 ? 43.418 6.830 -55.401 1.00 96.81 187 THR A C 1
ATOM 1425 O O . THR A 1 187 ? 42.897 6.132 -54.538 1.00 96.81 187 THR A O 1
ATOM 1428 N N . ARG A 1 188 ? 43.720 8.118 -55.206 1.00 97.56 188 ARG A 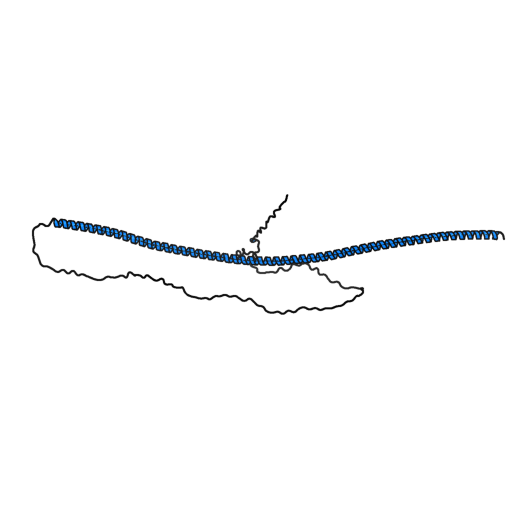N 1
ATOM 1429 C CA . ARG A 1 188 ? 43.477 8.823 -53.948 1.00 97.56 188 ARG A CA 1
ATOM 1430 C C . ARG A 1 188 ? 41.982 8.921 -53.626 1.00 97.56 188 ARG A C 1
ATOM 1432 O O . ARG A 1 188 ? 41.589 8.604 -52.512 1.00 97.56 188 ARG A O 1
ATOM 1439 N N . ALA A 1 189 ? 41.145 9.288 -54.595 1.00 97.19 189 ALA A N 1
ATOM 1440 C CA . ALA A 1 189 ? 39.694 9.336 -54.419 1.00 97.19 189 ALA A CA 1
ATOM 1441 C C . ALA A 1 189 ? 39.100 7.942 -54.129 1.00 97.19 189 ALA A C 1
ATOM 1443 O O . ALA A 1 189 ? 38.180 7.815 -53.325 1.00 97.19 189 ALA A O 1
ATOM 1444 N N . GLU A 1 190 ? 39.643 6.879 -54.735 1.00 97.19 190 GLU A N 1
ATOM 1445 C CA . GLU A 1 190 ? 39.275 5.497 -54.400 1.00 97.19 190 GLU A CA 1
ATOM 1446 C C . GLU A 1 190 ? 39.705 5.084 -52.981 1.00 97.19 190 GLU A C 1
ATOM 1448 O O . GLU A 1 190 ? 39.037 4.251 -52.372 1.00 97.19 190 GLU A O 1
ATOM 1453 N N . GLU A 1 191 ? 40.818 5.604 -52.460 1.00 97.44 191 GLU A N 1
ATOM 1454 C CA . GLU A 1 191 ? 41.279 5.372 -51.082 1.00 97.44 191 GLU A CA 1
ATOM 1455 C C . GLU A 1 191 ? 40.428 6.148 -50.067 1.00 97.44 191 GLU A C 1
ATOM 1457 O O . GLU A 1 191 ? 39.885 5.536 -49.149 1.00 97.44 191 GLU A O 1
ATOM 1462 N N . GLU A 1 192 ? 40.206 7.447 -50.292 1.00 97.81 192 GLU A N 1
ATOM 1463 C CA . GLU A 1 192 ? 39.342 8.305 -49.465 1.00 97.81 192 GLU A CA 1
ATOM 1464 C C . GLU A 1 192 ? 37.891 7.771 -49.418 1.00 97.81 192 GLU A C 1
ATOM 1466 O O . GLU A 1 192 ? 37.260 7.753 -48.359 1.00 97.81 192 GLU A O 1
ATOM 1471 N N . ALA A 1 193 ? 37.370 7.235 -50.530 1.00 97.19 193 ALA A N 1
ATOM 1472 C CA . ALA A 1 193 ? 36.062 6.576 -50.562 1.00 97.19 193 ALA A CA 1
ATOM 1473 C C . ALA A 1 193 ? 36.023 5.263 -49.753 1.00 97.19 193 ALA A C 1
ATOM 1475 O O . ALA A 1 193 ? 35.030 4.994 -49.075 1.00 97.19 193 ALA A O 1
ATOM 1476 N N . LYS A 1 194 ? 37.087 4.445 -49.787 1.00 97.62 194 LYS A N 1
ATOM 1477 C CA . LYS A 1 194 ? 37.180 3.216 -48.971 1.00 97.62 194 LYS A CA 1
ATOM 1478 C C . LYS A 1 194 ? 37.247 3.548 -47.482 1.00 97.62 194 LYS A C 1
ATOM 1480 O O . LYS A 1 194 ? 36.548 2.913 -46.698 1.00 97.62 194 LYS A O 1
ATOM 1485 N N . GLU A 1 195 ? 38.040 4.549 -47.102 1.00 98.00 195 GLU A N 1
ATOM 1486 C CA . GLU A 1 195 ? 38.129 5.032 -45.720 1.00 98.00 195 GLU A CA 1
ATOM 1487 C C . GLU A 1 195 ? 36.775 5.568 -45.230 1.00 98.00 195 GLU A C 1
ATOM 1489 O O . GLU A 1 195 ? 36.305 5.174 -44.164 1.00 98.00 195 GLU A O 1
ATOM 1494 N N . SER A 1 196 ? 36.080 6.366 -46.049 1.00 98.06 196 SER A N 1
ATOM 1495 C CA . SER A 1 196 ? 34.722 6.839 -45.747 1.00 98.06 196 SER A CA 1
ATOM 1496 C C . SER A 1 196 ? 33.732 5.688 -45.513 1.00 98.06 196 SER A C 1
ATOM 1498 O O . SER A 1 196 ? 32.991 5.718 -44.531 1.00 98.06 196 SER A O 1
ATOM 1500 N N . VAL A 1 197 ? 33.749 4.645 -46.353 1.00 98.31 197 VAL A N 1
ATOM 1501 C CA . VAL A 1 197 ? 32.893 3.456 -46.175 1.00 98.31 197 VAL A CA 1
ATOM 1502 C C . VAL A 1 197 ? 33.232 2.698 -44.887 1.00 98.31 197 VAL A C 1
ATOM 1504 O O . VAL A 1 197 ? 32.317 2.281 -44.178 1.00 98.31 197 VAL A O 1
ATOM 1507 N N . ILE A 1 198 ? 34.517 2.543 -44.551 1.00 98.19 198 ILE A N 1
ATOM 1508 C CA . ILE A 1 198 ? 34.955 1.895 -43.301 1.00 98.19 198 ILE A CA 1
ATOM 1509 C C . ILE A 1 198 ? 34.466 2.684 -42.079 1.00 98.19 198 ILE A C 1
ATOM 1511 O O . ILE A 1 198 ? 33.928 2.085 -41.147 1.00 98.19 198 ILE A O 1
ATOM 1515 N N . ASN A 1 199 ? 34.581 4.014 -42.103 1.00 98.19 199 ASN A N 1
ATOM 1516 C CA . ASN A 1 199 ? 34.123 4.875 -41.012 1.00 98.19 199 ASN A CA 1
ATOM 1517 C C . ASN A 1 199 ? 32.601 4.772 -40.815 1.00 98.19 199 ASN A C 1
ATOM 1519 O O . ASN A 1 199 ? 32.154 4.527 -39.698 1.00 98.19 199 ASN A O 1
ATOM 1523 N N . ILE A 1 200 ? 31.809 4.833 -41.894 1.00 98.31 200 ILE A N 1
ATOM 1524 C CA . ILE A 1 200 ? 30.341 4.676 -41.838 1.00 98.31 200 ILE A CA 1
ATOM 1525 C C . ILE A 1 200 ? 29.940 3.292 -41.297 1.00 98.31 200 ILE A C 1
ATOM 1527 O O . ILE A 1 200 ? 28.986 3.178 -40.525 1.00 98.31 200 ILE A O 1
ATOM 1531 N N . ILE A 1 201 ? 30.663 2.230 -41.671 1.00 98.31 201 ILE A N 1
ATOM 1532 C CA . ILE A 1 201 ? 30.446 0.881 -41.124 1.00 98.31 201 ILE A CA 1
ATOM 1533 C C . ILE A 1 201 ? 30.738 0.851 -39.617 1.00 98.31 201 ILE A C 1
ATOM 1535 O O . ILE A 1 201 ? 29.925 0.326 -38.859 1.00 98.31 201 ILE A O 1
ATOM 1539 N N . SER A 1 202 ? 31.843 1.457 -39.170 1.00 98.44 202 SER A N 1
ATOM 1540 C CA . SER A 1 202 ? 32.190 1.524 -37.746 1.00 98.44 202 SER A CA 1
ATOM 1541 C C . SER A 1 202 ? 31.178 2.336 -36.930 1.00 98.44 202 SER A C 1
ATOM 1543 O O . SER A 1 202 ? 30.824 1.925 -35.828 1.00 98.44 202 SER A O 1
ATOM 1545 N N . GLU A 1 203 ? 30.686 3.462 -37.456 1.00 98.44 203 GLU A N 1
ATOM 1546 C CA . GLU A 1 203 ? 29.654 4.285 -36.807 1.00 98.44 203 GLU A CA 1
ATOM 1547 C C . GLU A 1 203 ? 28.320 3.534 -36.691 1.00 98.44 203 GLU A C 1
ATOM 1549 O O . GLU A 1 203 ? 27.677 3.562 -35.640 1.00 98.44 203 GLU A O 1
ATOM 1554 N N . ARG A 1 204 ? 27.925 2.803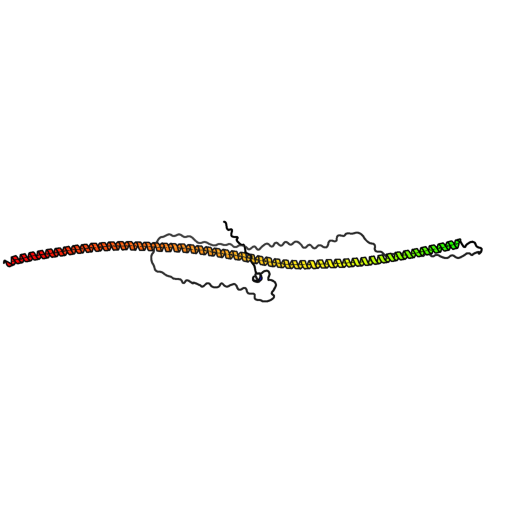 -37.743 1.00 98.50 204 ARG A N 1
ATOM 1555 C CA . ARG A 1 204 ? 26.748 1.922 -37.726 1.00 98.50 204 ARG A CA 1
ATOM 1556 C C . ARG A 1 204 ? 26.877 0.842 -36.652 1.00 98.50 204 ARG A C 1
ATOM 1558 O O . ARG A 1 204 ? 25.930 0.623 -35.901 1.00 98.50 204 ARG A O 1
ATOM 1565 N N . ASP A 1 205 ? 28.015 0.158 -36.592 1.00 98.50 205 ASP A N 1
ATOM 1566 C CA . ASP A 1 205 ? 28.207 -0.973 -35.678 1.00 98.50 205 ASP A CA 1
ATOM 1567 C C . ASP A 1 205 ? 28.269 -0.508 -34.213 1.00 98.50 205 ASP A C 1
ATOM 1569 O O . ASP A 1 205 ? 27.640 -1.125 -33.351 1.00 98.50 205 ASP A O 1
ATOM 1573 N N . GLN A 1 206 ? 28.889 0.649 -33.954 1.00 98.50 206 GLN A N 1
ATOM 1574 C CA . GLN A 1 206 ? 28.832 1.341 -32.662 1.00 98.50 206 GLN A CA 1
ATOM 1575 C C . GLN A 1 206 ? 27.383 1.677 -32.257 1.00 98.50 206 GLN A C 1
ATOM 1577 O O . GLN A 1 206 ? 26.957 1.363 -31.144 1.00 98.50 206 GLN A O 1
ATOM 1582 N N . ALA A 1 207 ? 26.588 2.254 -33.167 1.00 98.38 207 ALA A N 1
ATOM 1583 C CA . ALA A 1 207 ? 25.188 2.582 -32.895 1.00 98.38 207 ALA A CA 1
ATOM 1584 C C . ALA A 1 207 ? 24.325 1.333 -32.612 1.00 98.38 207 ALA A C 1
ATOM 1586 O O . ALA A 1 207 ? 23.428 1.378 -31.768 1.00 98.38 207 ALA A O 1
ATOM 1587 N N . ILE A 1 208 ? 24.605 0.200 -33.268 1.00 98.56 208 ILE A N 1
ATOM 1588 C CA . ILE A 1 208 ? 23.935 -1.085 -33.001 1.00 98.56 208 ILE A CA 1
ATOM 1589 C C . ILE A 1 208 ? 24.267 -1.603 -31.589 1.00 98.56 208 ILE A C 1
ATOM 1591 O O . ILE A 1 208 ? 23.369 -2.077 -30.885 1.00 98.56 208 ILE A O 1
ATOM 1595 N N . GLU A 1 209 ? 25.520 -1.494 -31.137 1.00 98.56 209 GLU A N 1
ATOM 1596 C CA . GLU A 1 209 ? 25.909 -1.892 -29.776 1.00 98.56 209 GLU A CA 1
ATOM 1597 C C . GLU A 1 209 ? 25.270 -0.993 -28.700 1.00 98.56 209 GLU A C 1
ATOM 1599 O O . GLU A 1 209 ? 24.781 -1.489 -27.675 1.00 98.56 209 GLU A O 1
ATOM 1604 N N . GLU A 1 210 ? 25.192 0.316 -28.952 1.00 98.44 210 GLU A N 1
ATOM 1605 C CA . GLU A 1 210 ? 24.502 1.273 -28.081 1.00 98.44 210 GLU A CA 1
ATOM 1606 C C . GLU A 1 210 ? 23.002 0.970 -27.975 1.00 98.44 210 GLU A C 1
ATOM 1608 O O . GLU A 1 210 ? 22.477 0.880 -26.861 1.00 98.44 210 GLU A O 1
ATOM 1613 N N . ILE A 1 211 ? 22.325 0.711 -29.102 1.00 98.50 211 ILE A N 1
ATOM 1614 C CA . ILE A 1 211 ? 20.920 0.274 -29.122 1.00 98.50 211 ILE A CA 1
ATOM 1615 C C . ILE A 1 211 ? 20.754 -1.016 -28.311 1.00 98.50 211 ILE A C 1
ATOM 1617 O O . ILE A 1 211 ? 19.926 -1.052 -27.401 1.00 98.50 211 ILE A O 1
ATOM 1621 N N . SER A 1 212 ? 21.587 -2.037 -28.541 1.00 98.50 212 SER A N 1
ATOM 1622 C CA . SER A 1 212 ? 21.520 -3.301 -27.791 1.00 98.50 212 SER A CA 1
ATOM 1623 C C . SER A 1 212 ? 21.721 -3.107 -26.281 1.00 98.50 212 SER A C 1
ATOM 1625 O O . SER A 1 212 ? 21.139 -3.822 -25.461 1.00 98.50 212 SER A O 1
ATOM 1627 N N . THR A 1 213 ? 22.552 -2.144 -25.883 1.00 98.56 213 THR A N 1
ATOM 1628 C CA . THR A 1 213 ? 22.788 -1.795 -24.475 1.00 98.56 213 THR A CA 1
ATOM 1629 C C . THR A 1 213 ? 21.576 -1.092 -23.862 1.00 98.56 213 THR A C 1
ATOM 1631 O O . THR A 1 213 ? 21.148 -1.439 -22.757 1.00 98.56 213 THR A O 1
ATOM 1634 N N . ILE A 1 214 ? 20.972 -0.161 -24.601 1.00 98.50 214 ILE A N 1
ATOM 1635 C CA . ILE A 1 214 ? 19.747 0.547 -24.217 1.00 98.50 214 ILE A CA 1
ATOM 1636 C C . ILE A 1 214 ? 18.565 -0.429 -24.089 1.00 98.50 214 ILE A C 1
ATOM 1638 O O . ILE A 1 214 ? 17.844 -0.388 -23.092 1.00 98.50 214 ILE A O 1
ATOM 1642 N N . GLU A 1 215 ? 18.396 -1.361 -25.029 1.00 98.50 215 GLU A N 1
ATOM 1643 C CA . GLU A 1 215 ? 17.359 -2.404 -24.991 1.00 98.50 215 GLU A CA 1
ATOM 1644 C C . GLU A 1 215 ? 17.472 -3.301 -23.750 1.00 98.50 215 GLU A C 1
ATOM 1646 O O . GLU A 1 215 ? 16.470 -3.555 -23.075 1.00 98.50 215 GLU A O 1
ATOM 1651 N N . LYS A 1 216 ? 18.692 -3.733 -23.393 1.00 98.38 216 LYS A N 1
ATOM 1652 C CA . LYS A 1 216 ? 18.948 -4.499 -22.157 1.00 98.38 216 LYS A CA 1
ATOM 1653 C C . LYS A 1 216 ? 18.540 -3.696 -20.918 1.00 98.38 216 LYS A C 1
ATOM 1655 O O . LYS A 1 216 ? 17.812 -4.212 -20.068 1.00 98.38 216 LYS A O 1
ATOM 1660 N N . ALA A 1 217 ? 18.940 -2.424 -20.844 1.00 98.06 217 ALA A N 1
ATOM 1661 C CA . ALA A 1 217 ? 18.591 -1.538 -19.734 1.00 98.06 217 ALA A CA 1
ATOM 1662 C C . ALA A 1 217 ? 17.070 -1.302 -19.619 1.00 98.06 217 ALA A C 1
ATOM 1664 O O . ALA A 1 217 ? 16.524 -1.334 -18.512 1.00 98.06 217 ALA A O 1
ATOM 1665 N N . PHE A 1 218 ? 16.362 -1.137 -20.742 1.00 98.38 218 PHE A N 1
ATOM 1666 C CA . PHE A 1 218 ? 14.897 -1.055 -20.763 1.00 98.38 218 PHE A CA 1
ATOM 1667 C C . PHE A 1 218 ? 14.227 -2.363 -20.327 1.00 98.38 218 PHE A C 1
ATOM 1669 O O . PHE A 1 218 ? 13.259 -2.321 -19.566 1.00 98.38 218 PHE A O 1
ATOM 1676 N N . GLY A 1 219 ? 14.747 -3.519 -20.750 1.00 98.38 219 GLY A N 1
ATOM 1677 C CA . GLY A 1 219 ? 14.251 -4.829 -20.325 1.00 98.38 219 GLY A CA 1
ATOM 1678 C C . GLY A 1 219 ? 14.332 -5.024 -18.808 1.00 98.38 219 GLY A C 1
ATOM 1679 O O . GLY A 1 219 ? 13.361 -5.457 -18.179 1.00 98.38 219 GLY A O 1
ATOM 1680 N N . ASP A 1 220 ? 15.452 -4.640 -18.195 1.00 97.44 220 ASP A N 1
ATOM 1681 C CA . ASP A 1 220 ? 15.623 -4.723 -16.742 1.00 97.44 220 ASP A CA 1
ATOM 1682 C C . ASP A 1 220 ? 14.799 -3.671 -15.986 1.00 97.44 220 ASP A C 1
ATOM 1684 O O . ASP A 1 220 ? 14.196 -3.995 -14.957 1.00 97.44 220 ASP A O 1
ATOM 1688 N N . LEU A 1 221 ? 14.669 -2.448 -16.514 1.00 98.19 221 LEU A N 1
ATOM 1689 C CA . LEU A 1 221 ? 13.750 -1.441 -15.973 1.00 98.19 221 LEU A CA 1
ATOM 1690 C C . LEU A 1 221 ? 12.298 -1.944 -15.984 1.00 98.19 221 LEU A C 1
ATOM 1692 O O . LEU A 1 221 ? 11.598 -1.815 -14.979 1.00 98.19 221 LEU A O 1
ATOM 1696 N N . HIS A 1 222 ? 11.853 -2.563 -17.081 1.00 98.38 222 HIS A N 1
ATOM 1697 C CA . HIS A 1 222 ? 10.500 -3.101 -17.211 1.00 98.38 222 HIS A CA 1
ATOM 1698 C C . HIS A 1 222 ? 10.240 -4.252 -16.224 1.00 98.38 222 HIS A C 1
ATOM 1700 O O . HIS A 1 222 ? 9.226 -4.252 -15.525 1.00 98.38 222 HIS A O 1
ATOM 1706 N N . ARG A 1 223 ? 11.194 -5.184 -16.068 1.00 98.50 223 ARG A N 1
ATOM 1707 C CA . ARG A 1 223 ? 11.126 -6.256 -15.053 1.00 98.50 223 ARG A CA 1
ATOM 1708 C C . ARG A 1 223 ? 11.034 -5.703 -13.629 1.00 98.50 223 ARG A C 1
ATOM 1710 O O . ARG A 1 223 ? 10.219 -6.175 -12.834 1.00 98.50 223 ARG A O 1
ATOM 1717 N N . ARG A 1 224 ? 11.847 -4.692 -13.300 1.00 97.81 224 ARG A N 1
ATOM 1718 C CA . ARG A 1 224 ? 11.829 -4.013 -11.991 1.00 97.81 224 ARG A CA 1
ATOM 1719 C C . ARG A 1 224 ? 10.506 -3.281 -11.750 1.00 97.81 224 ARG A C 1
ATOM 1721 O O . ARG A 1 224 ? 9.969 -3.357 -10.645 1.00 97.81 224 ARG A O 1
ATOM 1728 N N . PHE A 1 225 ? 9.959 -2.631 -12.778 1.00 98.44 225 PHE A N 1
ATOM 1729 C CA . PHE A 1 225 ? 8.660 -1.964 -12.727 1.00 98.44 225 PHE A CA 1
ATOM 1730 C C . PHE A 1 225 ? 7.516 -2.951 -12.463 1.00 98.44 225 PHE A C 1
ATOM 1732 O O . PHE A 1 225 ? 6.761 -2.753 -11.513 1.00 98.44 225 PHE A O 1
ATOM 1739 N N . GLU A 1 226 ? 7.418 -4.044 -13.224 1.00 98.50 226 GLU A N 1
ATOM 1740 C CA . GLU A 1 226 ? 6.357 -5.042 -13.030 1.00 98.50 226 GLU A CA 1
ATOM 1741 C C . GLU A 1 226 ? 6.477 -5.763 -11.672 1.00 98.50 226 GLU A C 1
ATOM 1743 O O . GLU A 1 226 ? 5.462 -5.952 -10.999 1.00 98.50 226 GLU A O 1
ATOM 1748 N N . LYS A 1 227 ? 7.698 -6.050 -11.179 1.00 97.94 227 LYS A N 1
ATOM 1749 C CA . LYS A 1 227 ? 7.901 -6.539 -9.797 1.00 97.94 227 LYS A CA 1
ATOM 1750 C C . LYS A 1 227 ? 7.371 -5.533 -8.763 1.00 97.94 227 LYS A C 1
ATOM 1752 O O . LYS A 1 227 ? 6.650 -5.915 -7.843 1.00 97.94 227 LYS A O 1
ATOM 1757 N N . SER A 1 228 ? 7.711 -4.250 -8.910 1.00 97.56 228 SER A N 1
ATOM 1758 C CA . SER A 1 228 ? 7.265 -3.179 -8.004 1.00 97.56 228 SER A CA 1
ATOM 1759 C C . SER A 1 228 ? 5.739 -3.027 -8.002 1.00 97.56 228 SER A C 1
ATOM 1761 O O . SER A 1 228 ? 5.103 -2.997 -6.950 1.00 97.56 228 SER A O 1
ATOM 1763 N N . LYS A 1 229 ? 5.127 -3.032 -9.189 1.00 98.44 229 LYS A N 1
ATOM 1764 C CA . LYS A 1 229 ? 3.675 -3.005 -9.391 1.00 98.44 229 LYS A CA 1
ATOM 1765 C C . LYS A 1 229 ? 2.982 -4.193 -8.717 1.00 98.44 229 LYS A C 1
ATOM 1767 O O . LYS A 1 229 ? 2.021 -3.979 -7.981 1.00 98.44 229 LYS A O 1
ATOM 1772 N N . GLN A 1 230 ? 3.507 -5.411 -8.869 1.00 98.25 230 GLN A N 1
ATOM 1773 C CA . GLN A 1 230 ? 2.986 -6.603 -8.190 1.00 98.25 230 GLN A CA 1
ATOM 1774 C C . GLN A 1 230 ? 3.053 -6.479 -6.655 1.00 98.25 230 GLN A C 1
ATOM 1776 O O . GLN A 1 230 ? 2.098 -6.841 -5.965 1.00 98.25 230 GLN A O 1
ATOM 1781 N N . ILE A 1 231 ? 4.149 -5.933 -6.115 1.00 98.12 231 ILE A N 1
ATOM 1782 C CA . ILE A 1 231 ? 4.306 -5.656 -4.677 1.00 98.12 231 ILE A CA 1
ATOM 1783 C C . ILE A 1 231 ? 3.264 -4.629 -4.202 1.00 98.12 231 ILE A C 1
ATOM 1785 O O . ILE A 1 231 ? 2.577 -4.865 -3.209 1.00 98.12 231 ILE A O 1
ATOM 1789 N N . ILE A 1 232 ? 3.083 -3.527 -4.937 1.00 98.25 232 ILE A N 1
ATOM 1790 C CA . ILE A 1 232 ? 2.093 -2.480 -4.630 1.00 98.25 232 ILE A CA 1
ATOM 1791 C C . ILE A 1 232 ? 0.661 -3.037 -4.669 1.00 98.25 232 ILE A C 1
ATOM 1793 O O . ILE A 1 232 ? -0.147 -2.728 -3.793 1.00 98.25 232 ILE A O 1
ATOM 1797 N N . GLU A 1 233 ? 0.328 -3.885 -5.644 1.00 98.31 233 GLU A N 1
ATOM 1798 C CA . GLU A 1 233 ? -0.962 -4.585 -5.695 1.00 98.31 233 GLU A CA 1
ATOM 1799 C C . GLU A 1 233 ? -1.157 -5.549 -4.513 1.00 98.31 233 GLU A C 1
ATOM 1801 O O . GLU A 1 233 ? -2.274 -5.683 -4.009 1.00 98.31 233 GLU A O 1
ATOM 1806 N N . GLY A 1 234 ? -0.084 -6.194 -4.045 1.00 98.31 234 GLY A N 1
ATOM 1807 C CA . GLY A 1 234 ? -0.078 -6.987 -2.816 1.00 98.31 234 GLY A CA 1
ATOM 1808 C C . GLY A 1 234 ? -0.371 -6.139 -1.576 1.00 98.31 234 GLY A C 1
ATOM 1809 O O . GLY A 1 234 ? -1.260 -6.482 -0.796 1.00 98.31 234 GLY A O 1
ATOM 1810 N N . PHE A 1 235 ? 0.304 -4.996 -1.424 1.00 98.31 235 PHE A N 1
ATOM 1811 C CA . PHE A 1 235 ? 0.055 -4.076 -0.312 1.00 98.31 235 PHE A CA 1
ATOM 1812 C C . PHE A 1 235 ? -1.373 -3.520 -0.314 1.00 98.31 235 PHE A C 1
ATOM 1814 O O . PHE A 1 235 ? -2.001 -3.528 0.740 1.00 98.31 235 PHE A O 1
ATOM 1821 N N . LYS A 1 236 ? -1.933 -3.145 -1.474 1.00 98.62 236 LYS A N 1
ATOM 1822 C CA . LYS A 1 236 ? -3.341 -2.712 -1.586 1.00 98.62 236 LYS A CA 1
ATOM 1823 C C . LYS A 1 236 ? -4.323 -3.784 -1.102 1.00 98.62 236 LYS A C 1
ATOM 1825 O O . LYS A 1 236 ? -5.211 -3.494 -0.307 1.00 98.62 236 LYS A O 1
ATOM 1830 N N . LYS A 1 237 ? -4.135 -5.043 -1.518 1.00 98.62 237 LYS A N 1
ATOM 1831 C CA . LYS A 1 237 ? -4.971 -6.172 -1.062 1.00 98.62 237 LYS A CA 1
ATOM 1832 C C . LYS A 1 237 ? -4.849 -6.394 0.450 1.00 98.62 237 LYS A C 1
ATOM 1834 O O . LYS A 1 237 ? -5.857 -6.625 1.114 1.00 98.62 237 LYS A O 1
ATOM 1839 N N . ASN A 1 238 ? -3.641 -6.282 1.001 1.00 98.50 238 ASN A N 1
ATOM 1840 C CA . ASN A 1 238 ? -3.412 -6.395 2.443 1.00 98.50 238 ASN A CA 1
ATOM 1841 C C . ASN A 1 238 ? -4.070 -5.242 3.220 1.00 98.50 238 ASN A C 1
ATOM 1843 O O . ASN A 1 238 ? -4.710 -5.491 4.240 1.00 98.50 238 ASN A O 1
ATOM 1847 N N . GLU A 1 239 ? -3.967 -4.004 2.726 1.00 98.38 239 GLU A N 1
ATOM 1848 C CA . GLU A 1 239 ? -4.625 -2.819 3.292 1.00 98.38 239 GLU A CA 1
ATOM 1849 C C . GLU A 1 239 ? -6.152 -2.989 3.322 1.00 98.38 239 GLU A C 1
ATOM 1851 O O . GLU A 1 239 ? -6.773 -2.775 4.361 1.00 98.38 239 GLU A O 1
ATOM 1856 N N . GLU A 1 240 ? -6.763 -3.457 2.228 1.00 98.56 240 GLU A N 1
ATOM 1857 C CA . GLU A 1 240 ? -8.203 -3.739 2.176 1.00 98.56 240 GLU A CA 1
ATOM 1858 C C . GLU A 1 240 ? -8.649 -4.791 3.205 1.00 98.56 240 GLU A C 1
ATOM 1860 O O . GLU A 1 240 ? -9.716 -4.651 3.806 1.00 98.56 240 GLU A O 1
ATOM 1865 N N . ILE A 1 241 ? -7.855 -5.848 3.412 1.00 98.62 241 ILE A N 1
ATOM 1866 C CA . ILE A 1 241 ? -8.142 -6.900 4.402 1.00 98.62 241 ILE A CA 1
ATOM 1867 C C . ILE A 1 241 ? -8.014 -6.346 5.827 1.00 98.62 241 ILE A C 1
ATOM 1869 O O . ILE A 1 241 ? -8.903 -6.558 6.654 1.00 98.62 241 ILE A O 1
ATOM 1873 N N . LEU A 1 242 ? -6.942 -5.598 6.109 1.00 98.62 242 LEU A N 1
ATOM 1874 C CA . LEU A 1 242 ? -6.716 -4.939 7.399 1.00 98.62 242 LEU A CA 1
ATOM 1875 C C . LEU A 1 242 ? -7.832 -3.941 7.725 1.00 98.62 242 LEU A C 1
ATOM 1877 O O . LEU A 1 242 ? -8.324 -3.916 8.853 1.00 98.62 242 LEU A O 1
ATOM 1881 N N . LYS A 1 243 ? -8.280 -3.167 6.732 1.00 98.75 243 LYS A N 1
ATOM 1882 C CA . LYS A 1 243 ? -9.377 -2.209 6.874 1.00 98.75 243 LYS A CA 1
ATOM 1883 C C . LYS A 1 243 ? -10.704 -2.896 7.203 1.00 98.75 243 LYS A C 1
ATOM 1885 O O . LYS A 1 243 ? -11.343 -2.504 8.174 1.00 98.75 243 LYS A O 1
ATOM 1890 N N . LYS A 1 244 ? -11.077 -3.955 6.470 1.00 98.69 244 LYS A N 1
ATOM 1891 C CA . LYS A 1 244 ? -12.281 -4.762 6.764 1.00 98.69 244 LYS A CA 1
ATOM 1892 C C . LYS A 1 244 ? -12.232 -5.349 8.178 1.00 98.69 244 LYS A C 1
ATOM 1894 O O . LYS A 1 244 ? -13.190 -5.216 8.928 1.00 98.69 244 LYS A O 1
ATOM 1899 N N . SER A 1 245 ? -11.083 -5.899 8.578 1.00 98.56 245 SER A N 1
ATOM 1900 C CA . SER A 1 245 ? -10.858 -6.421 9.934 1.00 98.56 245 SER A CA 1
ATOM 1901 C C . SER A 1 245 ? -11.048 -5.344 11.017 1.00 98.56 245 SER A C 1
ATOM 1903 O O . SER A 1 245 ? -11.743 -5.562 12.011 1.00 98.56 245 SER A O 1
ATOM 1905 N N . ALA A 1 246 ? -10.507 -4.138 10.808 1.00 98.69 246 ALA A N 1
ATOM 1906 C CA . ALA A 1 246 ? -10.699 -3.011 11.720 1.00 98.69 246 ALA A CA 1
ATOM 1907 C C . ALA A 1 246 ? -12.169 -2.544 11.791 1.00 98.69 246 ALA A C 1
ATOM 1909 O O . ALA A 1 246 ? -12.668 -2.257 12.881 1.00 98.69 246 ALA A O 1
ATOM 1910 N N . GLU A 1 247 ? -12.872 -2.499 10.655 1.00 98.69 247 GLU A N 1
ATOM 1911 C CA . GLU A 1 247 ? -14.304 -2.179 10.575 1.00 98.69 247 GLU A CA 1
ATOM 1912 C C . GLU A 1 247 ? -15.159 -3.220 11.325 1.00 98.69 247 GLU A C 1
ATOM 1914 O O . GLU A 1 247 ? -16.024 -2.840 12.122 1.00 98.69 247 GLU A O 1
ATOM 1919 N N . ASP A 1 248 ? -14.862 -4.515 11.167 1.00 98.69 248 ASP A N 1
ATOM 1920 C CA . ASP A 1 248 ? -15.528 -5.618 11.873 1.00 98.69 248 ASP A CA 1
ATOM 1921 C C . ASP A 1 248 ? -15.321 -5.545 13.394 1.00 98.69 248 ASP A C 1
ATOM 1923 O O . ASP A 1 248 ? -16.293 -5.630 14.155 1.00 98.69 248 ASP A O 1
ATOM 1927 N N . TYR A 1 249 ? -14.090 -5.309 13.866 1.00 98.75 249 TYR A N 1
ATOM 1928 C CA . TYR A 1 249 ? -13.827 -5.103 15.296 1.00 98.75 249 TYR A CA 1
ATOM 1929 C C . TYR A 1 249 ? -14.556 -3.872 15.843 1.00 98.75 249 TYR A C 1
ATOM 1931 O O . TYR A 1 249 ? -15.115 -3.924 16.942 1.00 98.75 249 TYR A O 1
ATOM 1939 N N . GLN A 1 250 ? -14.617 -2.778 15.080 1.00 98.75 250 GLN A N 1
ATOM 1940 C CA . GLN A 1 250 ? -15.343 -1.575 15.487 1.00 98.75 250 GLN A CA 1
ATOM 1941 C C . GLN A 1 250 ? -16.864 -1.817 15.539 1.00 98.75 250 GLN A C 1
ATOM 1943 O O . GLN A 1 250 ? -17.549 -1.299 16.423 1.00 98.75 250 GLN A O 1
ATOM 1948 N N . ALA A 1 251 ? -17.415 -2.621 14.625 1.00 98.62 251 ALA A N 1
ATOM 1949 C CA . ALA A 1 251 ? -18.814 -3.042 14.656 1.00 98.62 251 ALA A CA 1
ATOM 1950 C C . ALA A 1 251 ? -19.107 -3.984 15.838 1.00 98.62 251 ALA A C 1
ATOM 1952 O O . ALA A 1 251 ? -20.134 -3.838 16.508 1.00 98.62 251 ALA A O 1
ATOM 1953 N N . GLN A 1 252 ? -18.201 -4.919 16.140 1.00 98.75 252 GLN A N 1
ATOM 1954 C CA . GLN A 1 252 ? -18.308 -5.809 17.295 1.00 98.75 252 GLN A CA 1
ATOM 1955 C C . GLN A 1 252 ? -18.255 -5.029 18.615 1.00 98.75 252 GLN A C 1
ATOM 1957 O O . GLN A 1 252 ? -19.094 -5.277 19.483 1.00 98.75 252 GLN A O 1
ATOM 1962 N N . LEU A 1 253 ? -17.335 -4.067 18.750 1.00 98.69 253 LEU A N 1
ATOM 1963 C CA . LEU A 1 253 ? -17.223 -3.205 19.928 1.00 98.69 253 LEU A CA 1
ATOM 1964 C C . LEU A 1 253 ? -18.532 -2.445 20.179 1.00 98.69 253 LEU A C 1
ATOM 1966 O O . LEU A 1 253 ? -19.119 -2.609 21.246 1.00 98.69 253 LEU A O 1
ATOM 1970 N N . ARG A 1 254 ? -19.064 -1.742 19.167 1.00 98.75 254 ARG A N 1
ATOM 1971 C CA . ARG A 1 254 ? -20.347 -1.017 19.272 1.00 98.75 254 ARG A CA 1
ATOM 1972 C C . ARG A 1 254 ? -21.508 -1.912 19.720 1.00 98.75 254 ARG A C 1
ATOM 1974 O O . ARG A 1 254 ? -22.317 -1.500 20.547 1.00 98.75 254 ARG A O 1
ATOM 1981 N N . ARG A 1 255 ? -21.592 -3.151 19.214 1.00 98.69 255 ARG A N 1
ATOM 1982 C CA . ARG A 1 255 ? -22.619 -4.124 19.646 1.00 98.69 255 ARG A CA 1
ATOM 1983 C C . ARG A 1 255 ? -22.469 -4.500 21.125 1.00 98.69 255 ARG A C 1
ATOM 1985 O O . ARG A 1 255 ? -23.475 -4.638 21.818 1.00 98.69 255 ARG A O 1
ATOM 1992 N N . GLN A 1 256 ? -21.239 -4.666 21.620 1.00 98.50 256 GLN A N 1
ATOM 1993 C CA . GLN A 1 256 ? -20.999 -4.952 23.041 1.00 98.50 256 GLN A CA 1
ATOM 1994 C C . GLN A 1 256 ? -21.253 -3.726 23.927 1.00 98.50 256 GLN A C 1
ATOM 1996 O O . GLN A 1 256 ? -21.838 -3.878 24.995 1.00 98.50 256 GLN A O 1
ATOM 2001 N N . GLU A 1 257 ? -20.898 -2.521 23.476 1.00 98.69 257 GLU A N 1
ATOM 2002 C CA . GLU A 1 257 ? -21.206 -1.261 24.166 1.00 98.69 257 GLU A CA 1
ATOM 2003 C C . GLU A 1 257 ? -22.718 -1.062 24.319 1.00 98.69 257 GLU A C 1
ATOM 2005 O O . GLU A 1 257 ? -23.191 -0.830 25.429 1.00 98.69 257 GLU A O 1
ATOM 2010 N N . GLN A 1 258 ? -23.495 -1.245 23.245 1.00 98.69 258 GLN A N 1
ATOM 2011 C CA . GLN A 1 258 ? -24.962 -1.196 23.287 1.00 98.69 258 GLN A CA 1
ATOM 2012 C C . GLN A 1 258 ? -25.541 -2.235 24.258 1.00 98.69 258 GLN A C 1
ATOM 2014 O O . GLN A 1 258 ? -26.397 -1.912 25.084 1.00 98.69 258 GLN A O 1
ATOM 2019 N N . LYS A 1 259 ? -25.045 -3.480 24.210 1.00 98.69 259 LYS A N 1
ATOM 2020 C CA . LYS A 1 259 ? -25.470 -4.552 25.122 1.00 98.69 259 LYS A CA 1
ATOM 2021 C C . LYS A 1 259 ? -25.141 -4.229 26.585 1.00 98.69 259 LYS A C 1
ATOM 2023 O O . LYS A 1 259 ? -25.965 -4.482 27.463 1.00 98.69 259 LYS A O 1
ATOM 2028 N N . TYR A 1 260 ? -23.964 -3.664 26.847 1.00 98.81 260 TYR A N 1
ATOM 2029 C CA . TYR A 1 260 ? -23.549 -3.225 28.177 1.00 98.81 260 TYR A CA 1
ATOM 2030 C C . TYR A 1 260 ? -24.411 -2.062 28.683 1.00 98.81 260 TYR A C 1
ATOM 2032 O O . TYR A 1 260 ? -24.895 -2.124 29.809 1.00 98.81 260 TYR A O 1
ATOM 2040 N N . GLN A 1 261 ? -24.668 -1.046 27.853 1.00 98.69 261 GLN A N 1
ATOM 2041 C CA . GLN A 1 261 ? -25.528 0.091 28.201 1.00 98.69 261 GLN A CA 1
ATOM 2042 C C . GLN A 1 261 ? -26.957 -0.357 28.535 1.00 98.69 261 GLN A C 1
ATOM 2044 O O . GLN A 1 261 ? -27.493 0.051 29.563 1.00 98.69 261 GLN A O 1
ATOM 2049 N N . ALA A 1 262 ? -27.547 -1.248 27.731 1.00 98.62 262 ALA A N 1
ATOM 2050 C CA . ALA A 1 262 ? -28.874 -1.803 27.998 1.00 98.62 262 ALA A CA 1
ATOM 2051 C C . ALA A 1 262 ? -28.921 -2.600 29.316 1.00 98.62 262 ALA A C 1
ATOM 2053 O O . ALA A 1 262 ? -29.842 -2.430 30.116 1.00 98.62 262 ALA A O 1
ATOM 2054 N N . LEU A 1 263 ? -27.907 -3.436 29.578 1.00 98.69 263 LEU A N 1
ATOM 2055 C CA . LEU A 1 263 ? -27.809 -4.198 30.826 1.00 98.69 263 LEU A CA 1
ATOM 2056 C C . LEU A 1 263 ? -27.611 -3.285 32.046 1.00 98.69 263 LEU A C 1
ATOM 2058 O O . LEU A 1 263 ? -28.235 -3.515 33.082 1.00 98.69 263 LEU A O 1
ATOM 2062 N N . LYS A 1 264 ? -26.779 -2.245 31.912 1.00 98.69 264 LYS A N 1
ATOM 2063 C CA . LYS A 1 264 ? -26.539 -1.229 32.941 1.00 98.69 264 LYS A CA 1
ATOM 2064 C C . LYS A 1 264 ? -27.831 -0.482 33.281 1.00 98.69 264 LYS A C 1
ATOM 2066 O O . LYS A 1 264 ? -28.219 -0.483 34.443 1.00 98.69 264 LYS A O 1
ATOM 2071 N N . ALA A 1 265 ? -28.535 0.052 32.282 1.00 98.69 265 ALA A N 1
ATOM 2072 C CA . ALA A 1 265 ? -29.790 0.776 32.485 1.00 98.69 265 ALA A CA 1
ATOM 2073 C C . ALA A 1 265 ? -30.861 -0.092 33.172 1.00 98.69 265 ALA A C 1
ATOM 2075 O O . ALA A 1 265 ? -31.528 0.358 34.099 1.00 98.69 265 ALA A O 1
ATOM 2076 N N . HIS A 1 266 ? -30.987 -1.365 32.783 1.00 98.62 266 HIS A N 1
ATOM 2077 C CA . HIS A 1 266 ? -31.901 -2.312 33.430 1.00 98.62 266 HIS A CA 1
ATOM 2078 C C . HIS A 1 266 ? -31.501 -2.638 34.885 1.00 98.62 266 HIS A C 1
ATOM 2080 O O . HIS A 1 266 ? -32.372 -2.798 35.742 1.00 98.62 266 HIS A O 1
ATOM 2086 N N . ALA A 1 267 ? -30.202 -2.719 35.194 1.00 98.62 267 ALA A N 1
ATOM 2087 C CA . ALA A 1 267 ? -29.724 -2.895 36.566 1.00 98.62 267 ALA A CA 1
ATOM 2088 C C . ALA A 1 267 ? -29.978 -1.645 37.430 1.00 98.62 267 ALA A C 1
ATOM 2090 O O . ALA A 1 267 ? -30.443 -1.772 38.561 1.00 98.62 267 ALA A O 1
ATOM 2091 N N . GLU A 1 268 ? -29.744 -0.448 36.884 1.00 98.44 268 GLU A N 1
ATOM 2092 C CA . GLU A 1 268 ? -30.031 0.838 37.535 1.00 98.44 268 GLU A CA 1
ATOM 2093 C C . GLU A 1 268 ? -31.535 0.998 37.814 1.00 98.44 268 GLU A C 1
ATOM 2095 O O . GLU A 1 268 ? -31.918 1.293 38.944 1.00 98.44 268 GLU A O 1
ATOM 2100 N N . GLN A 1 269 ? -32.401 0.692 36.841 1.00 98.62 269 GLN A N 1
ATOM 2101 C CA . GLN A 1 269 ? -33.861 0.680 37.018 1.00 98.62 269 GLN A CA 1
ATOM 2102 C C . GLN A 1 269 ? -34.317 -0.295 38.114 1.00 98.62 269 GLN A C 1
ATOM 2104 O O . GLN A 1 269 ? -35.181 0.046 38.921 1.00 98.62 269 GLN A O 1
ATOM 2109 N N . LYS A 1 270 ? -33.732 -1.500 38.180 1.00 98.62 270 LYS A N 1
ATOM 2110 C CA . LYS A 1 270 ? -34.029 -2.462 39.254 1.00 98.62 270 LYS A CA 1
ATOM 2111 C C . LYS A 1 270 ? -33.583 -1.965 40.626 1.00 98.62 270 LYS A C 1
ATOM 2113 O O . LYS A 1 270 ? -34.315 -2.162 41.591 1.00 98.62 270 LYS A O 1
ATOM 2118 N N . LEU A 1 271 ? -32.421 -1.319 40.716 1.00 98.50 271 LEU A N 1
ATOM 2119 C CA . LEU A 1 271 ? -31.920 -0.743 41.965 1.00 98.50 271 LEU A CA 1
ATOM 2120 C C . LEU A 1 271 ? -32.840 0.380 42.459 1.00 98.50 271 LEU A C 1
ATOM 2122 O O . LEU A 1 271 ? -33.219 0.370 43.627 1.00 98.50 271 LEU A O 1
ATOM 2126 N N . ILE A 1 272 ? -33.249 1.289 41.566 1.00 98.50 272 ILE A N 1
ATOM 2127 C CA . ILE A 1 272 ? -34.202 2.369 41.871 1.00 98.50 272 ILE A CA 1
ATOM 2128 C C . ILE A 1 272 ? -35.523 1.783 42.380 1.00 98.50 272 ILE A C 1
ATOM 2130 O O . ILE A 1 272 ? -35.953 2.129 43.476 1.00 98.50 272 ILE A O 1
ATOM 2134 N N . LYS A 1 273 ? -36.111 0.823 41.655 1.00 98.44 273 LYS A N 1
ATOM 2135 C CA . LYS A 1 273 ? -37.375 0.191 42.053 1.00 98.44 273 LYS A CA 1
ATOM 2136 C C . LYS A 1 273 ? -37.297 -0.474 43.436 1.00 98.44 273 LYS A C 1
ATOM 2138 O O . LYS A 1 273 ? -38.188 -0.281 44.255 1.00 98.44 273 LYS A O 1
ATOM 2143 N N . VAL A 1 274 ? -36.226 -1.219 43.725 1.00 98.38 274 VAL A N 1
ATOM 2144 C CA . VAL A 1 274 ? -36.036 -1.850 45.046 1.00 98.38 274 VAL A CA 1
ATOM 2145 C C . VAL A 1 274 ? -35.828 -0.802 46.148 1.00 98.38 274 VAL A C 1
ATOM 2147 O O . VAL A 1 274 ? -36.289 -1.005 47.272 1.00 98.38 274 VAL A O 1
ATOM 2150 N N . ALA A 1 275 ? -35.175 0.327 45.857 1.00 98.25 275 ALA A N 1
ATOM 2151 C CA . ALA A 1 275 ? -35.044 1.432 46.806 1.00 98.25 275 ALA A CA 1
ATOM 2152 C C . ALA A 1 275 ? -36.406 2.090 47.105 1.00 98.25 275 ALA A C 1
ATOM 2154 O O . ALA A 1 275 ? -36.749 2.254 48.276 1.00 98.25 275 ALA A O 1
ATOM 2155 N N . GLU A 1 276 ? -37.210 2.377 46.077 1.00 98.44 276 GLU A N 1
ATOM 2156 C CA . GLU A 1 276 ? -38.573 2.916 46.207 1.00 98.44 276 GLU A CA 1
ATOM 2157 C C . GLU A 1 276 ? -39.490 1.976 47.008 1.00 98.44 276 GLU A C 1
ATOM 2159 O O . GLU A 1 276 ? -40.157 2.411 47.950 1.00 98.44 276 GLU A O 1
ATOM 2164 N N . GLU A 1 277 ? -39.480 0.676 46.694 1.00 98.31 277 GLU A N 1
ATOM 2165 C CA . GLU A 1 277 ? -40.210 -0.360 47.440 1.00 98.31 277 GLU A CA 1
ATOM 2166 C C . GLU A 1 277 ? -39.742 -0.431 48.905 1.00 98.31 277 GLU A C 1
ATOM 2168 O O . GLU A 1 277 ? -40.568 -0.487 49.818 1.00 98.31 277 GLU A O 1
ATOM 2173 N N . THR A 1 278 ? -38.431 -0.345 49.155 1.00 98.31 278 THR A N 1
ATOM 2174 C CA . THR A 1 278 ? -37.862 -0.335 50.514 1.00 98.31 278 THR A CA 1
ATOM 2175 C C . THR A 1 278 ? -38.302 0.894 51.311 1.00 98.31 278 THR A C 1
ATOM 2177 O O . THR A 1 278 ? -38.646 0.775 52.488 1.00 98.31 278 THR A O 1
ATOM 2180 N N . GLU A 1 279 ? -38.307 2.083 50.705 1.00 98.38 279 GLU A N 1
ATOM 2181 C CA . GLU A 1 279 ? -38.812 3.295 51.357 1.00 98.38 279 GLU A CA 1
ATOM 2182 C C . GLU A 1 279 ? -40.318 3.242 51.605 1.00 98.38 279 GLU A C 1
ATOM 2184 O O . GLU A 1 279 ? -40.776 3.693 52.655 1.00 98.38 279 GLU A O 1
ATOM 2189 N N . GLN A 1 280 ? -41.093 2.680 50.675 1.00 98.31 280 GLN A N 1
ATOM 2190 C CA . GLN A 1 280 ? -42.532 2.517 50.850 1.00 98.31 280 GLN A CA 1
ATOM 2191 C C . GLN A 1 280 ? -42.845 1.563 52.009 1.00 98.31 280 GLN A C 1
ATOM 2193 O O . GLN A 1 280 ? -43.690 1.884 52.844 1.00 98.31 280 GLN A O 1
ATOM 2198 N N . VAL A 1 281 ? -42.138 0.432 52.110 1.00 98.56 281 VAL A N 1
ATOM 2199 C CA . VAL A 1 281 ? -42.272 -0.500 53.241 1.00 98.56 281 VAL A CA 1
ATOM 2200 C C . VAL A 1 281 ? -41.885 0.183 54.554 1.00 98.56 281 VAL A C 1
ATOM 2202 O O . VAL A 1 281 ? -42.653 0.106 55.510 1.00 98.56 281 VAL A O 1
ATOM 2205 N N . LYS A 1 282 ? -40.766 0.921 54.603 1.00 98.44 282 LYS A N 1
ATOM 2206 C CA . LYS A 1 282 ? -40.382 1.705 55.794 1.00 98.44 282 LYS A CA 1
ATOM 2207 C C . LYS A 1 282 ? -41.493 2.668 56.211 1.00 98.44 282 LYS A C 1
ATOM 2209 O O . LYS A 1 282 ? -41.988 2.551 57.328 1.00 98.44 282 LYS A O 1
ATOM 2214 N N . ARG A 1 283 ? -41.965 3.526 55.298 1.00 98.31 283 ARG A N 1
ATOM 2215 C CA . ARG A 1 283 ? -43.047 4.495 55.556 1.00 98.31 283 ARG A CA 1
ATOM 2216 C C . ARG A 1 283 ? -44.339 3.823 56.042 1.00 98.31 283 ARG A C 1
ATOM 2218 O O . ARG A 1 283 ? -44.964 4.324 56.975 1.00 98.31 283 ARG A O 1
ATOM 2225 N N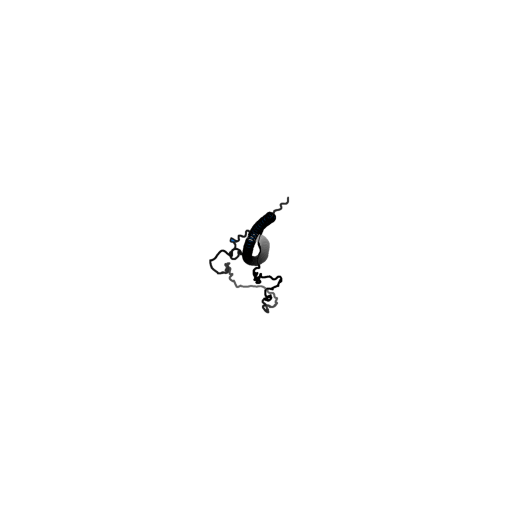 . ASN A 1 284 ? -44.710 2.672 55.475 1.00 98.00 284 ASN A N 1
ATOM 2226 C CA . ASN A 1 284 ? -45.865 1.893 55.932 1.00 98.00 284 ASN A CA 1
ATOM 2227 C C . ASN A 1 284 ? -45.658 1.359 57.361 1.00 98.00 284 ASN A C 1
ATOM 2229 O O . ASN A 1 284 ? -46.497 1.598 58.227 1.00 98.00 284 ASN A O 1
ATOM 2233 N N . THR A 1 285 ? -44.526 0.697 57.631 1.00 98.00 285 THR A N 1
ATOM 2234 C CA . THR A 1 285 ? -44.225 0.130 58.961 1.00 98.00 285 THR A CA 1
ATOM 2235 C C . THR A 1 285 ? -44.084 1.203 60.042 1.00 98.00 285 THR A C 1
ATOM 2237 O O . THR A 1 285 ? -44.541 1.004 61.163 1.00 98.00 285 THR A O 1
ATOM 2240 N N . GLU A 1 286 ? -43.526 2.373 59.723 1.00 98.31 286 GLU A N 1
ATOM 2241 C CA . GLU A 1 286 ? -43.490 3.530 60.624 1.00 98.31 286 GLU A CA 1
ATOM 2242 C C . GLU A 1 286 ? -44.909 4.025 60.944 1.00 98.31 286 GLU A C 1
ATOM 2244 O O . GLU A 1 286 ? -45.234 4.243 62.115 1.00 98.31 286 GLU A O 1
ATOM 2249 N N . GLY A 1 287 ? -45.783 4.111 59.934 1.00 97.88 287 GLY A N 1
ATOM 2250 C CA . GLY A 1 287 ? -47.209 4.395 60.105 1.00 97.88 287 GLY A CA 1
ATOM 2251 C C . GLY A 1 287 ? -47.895 3.399 61.046 1.00 97.88 287 GLY A C 1
ATOM 2252 O O . GLY A 1 287 ? -48.456 3.803 62.066 1.00 97.88 287 GLY A O 1
ATOM 2253 N N . GLU A 1 288 ? -47.781 2.099 60.774 1.00 97.75 288 GLU A N 1
ATOM 2254 C CA . GLU A 1 288 ? -48.332 1.027 61.617 1.00 97.75 288 GLU A CA 1
ATOM 2255 C C . GLU A 1 288 ? -47.802 1.089 63.057 1.00 97.75 288 GLU A C 1
ATOM 2257 O O . GLU A 1 288 ? -48.575 1.024 64.014 1.00 97.75 288 GLU A O 1
ATOM 2262 N N . VAL A 1 289 ? -46.497 1.308 63.238 1.00 97.88 289 VAL A N 1
ATOM 2263 C CA . VAL A 1 289 ? -45.873 1.457 64.558 1.00 97.88 289 VAL A CA 1
ATOM 2264 C C . VAL A 1 289 ? -46.401 2.692 65.298 1.00 97.88 289 VAL A C 1
ATOM 2266 O O . VAL A 1 289 ? -46.633 2.616 66.507 1.00 97.88 289 VAL A O 1
ATOM 2269 N N . THR A 1 290 ? -46.635 3.826 64.624 1.00 98.00 290 THR A N 1
ATOM 2270 C CA . THR A 1 290 ? -47.259 4.998 65.274 1.00 98.00 290 THR A CA 1
ATOM 2271 C C . THR A 1 290 ? -48.713 4.742 65.676 1.00 98.00 290 THR A C 1
ATOM 2273 O O . THR A 1 290 ? -49.098 5.104 66.790 1.00 98.00 290 THR A O 1
ATOM 2276 N N . LEU A 1 291 ? -49.493 4.046 64.840 1.00 98.25 291 LEU A N 1
ATOM 2277 C CA . LEU A 1 291 ? -50.870 3.646 65.150 1.00 98.25 291 LEU A CA 1
ATOM 2278 C C . LEU A 1 291 ? -50.925 2.690 66.351 1.00 98.25 291 LEU A C 1
ATOM 2280 O O . LEU A 1 291 ? -51.699 2.919 67.283 1.00 98.25 291 LEU A O 1
ATOM 2284 N N . LEU A 1 292 ? -50.064 1.669 66.383 1.00 97.88 292 LEU A N 1
ATOM 2285 C CA . LEU A 1 292 ? -49.972 0.723 67.500 1.00 97.88 292 LEU A CA 1
ATOM 2286 C C . LEU A 1 292 ? -49.526 1.409 68.799 1.00 97.88 292 LEU A C 1
ATOM 2288 O O . LEU A 1 292 ? -50.120 1.167 69.847 1.00 97.88 292 LEU A O 1
ATOM 2292 N N . ARG A 1 293 ? -48.549 2.328 68.748 1.00 98.06 293 ARG A N 1
ATOM 2293 C CA . ARG A 1 293 ? -48.154 3.145 69.915 1.00 98.06 293 ARG A CA 1
ATOM 2294 C C . ARG A 1 293 ? -49.318 3.987 70.446 1.00 98.06 293 ARG A C 1
ATOM 2296 O O . ARG A 1 293 ? -49.512 4.051 71.660 1.00 98.06 293 ARG A O 1
ATOM 2303 N N . ALA A 1 294 ? -50.110 4.602 69.567 1.00 98.06 294 ALA A N 1
ATOM 2304 C CA . ALA A 1 294 ? -51.293 5.366 69.965 1.00 98.06 294 ALA A CA 1
ATOM 2305 C C . ALA A 1 294 ? -52.386 4.469 70.581 1.00 98.06 294 ALA A C 1
ATOM 2307 O O . ALA A 1 294 ? -52.994 4.844 71.586 1.00 98.06 294 ALA A O 1
ATOM 2308 N N . ALA A 1 295 ? -52.596 3.266 70.034 1.00 97.69 295 ALA A N 1
ATOM 2309 C CA . ALA A 1 295 ? -53.528 2.278 70.577 1.00 97.69 295 ALA A CA 1
ATOM 2310 C C . ALA A 1 295 ? -53.108 1.794 71.977 1.00 97.69 295 ALA A C 1
ATOM 2312 O O . ALA A 1 295 ? -53.919 1.855 72.902 1.00 97.69 295 ALA A O 1
ATOM 2313 N N . ILE A 1 296 ? -51.832 1.424 72.159 1.00 97.62 296 ILE A N 1
ATOM 2314 C CA . ILE A 1 296 ? -51.254 1.081 73.471 1.00 97.62 296 ILE A CA 1
ATOM 2315 C C . ILE A 1 296 ? -51.484 2.232 74.452 1.00 97.62 296 ILE A C 1
ATOM 2317 O O . ILE A 1 296 ? -52.018 2.016 75.544 1.00 97.62 296 ILE A O 1
ATOM 2321 N N . LYS A 1 297 ? -51.183 3.475 74.048 1.00 98.06 297 LYS A N 1
ATOM 2322 C CA . LYS A 1 297 ? -51.337 4.630 74.937 1.00 98.06 297 LYS A CA 1
ATOM 2323 C C . LYS A 1 297 ? -52.788 4.886 75.344 1.00 98.06 297 LYS A C 1
ATOM 2325 O O . LYS A 1 297 ? -53.045 5.248 76.491 1.00 98.06 297 LYS A O 1
ATOM 2330 N N . ARG A 1 298 ? -53.740 4.654 74.437 1.00 98.00 298 ARG A N 1
ATOM 2331 C CA . ARG A 1 298 ? -55.175 4.709 74.738 1.00 98.00 298 ARG A CA 1
ATOM 2332 C C . ARG A 1 298 ? -55.572 3.645 75.764 1.00 98.00 298 ARG A C 1
ATOM 2334 O O . ARG A 1 298 ? -56.251 3.990 76.728 1.00 98.00 298 ARG A O 1
ATOM 2341 N N . SER A 1 299 ? -55.116 2.399 75.605 1.00 96.81 299 SER A N 1
ATOM 2342 C CA . SER A 1 299 ? -55.399 1.333 76.578 1.00 96.81 299 SER A CA 1
ATOM 2343 C C . SER A 1 299 ? -54.745 1.574 77.944 1.00 96.81 299 SER A C 1
ATOM 2345 O O . SER A 1 299 ? -55.408 1.382 78.958 1.00 96.81 299 SER A O 1
ATOM 2347 N N . GLU A 1 300 ? -53.509 2.088 78.005 1.00 97.56 300 GLU A N 1
ATOM 2348 C CA . GLU A 1 300 ? -52.862 2.476 79.272 1.00 97.56 300 GLU A CA 1
ATOM 2349 C C . GLU A 1 300 ? -53.687 3.513 80.049 1.00 97.56 300 GLU A C 1
ATOM 2351 O O . GLU A 1 300 ? -53.832 3.414 81.265 1.00 97.56 300 GLU A O 1
ATOM 2356 N N . LEU A 1 301 ? -54.218 4.527 79.356 1.00 97.69 301 LEU A N 1
ATOM 2357 C CA . LEU A 1 301 ? -55.035 5.571 79.978 1.00 97.69 301 LEU A CA 1
ATOM 2358 C C . LEU A 1 301 ? -56.394 5.032 80.446 1.00 97.69 301 LEU A C 1
ATOM 2360 O O . LEU A 1 301 ? -56.883 5.448 81.495 1.00 97.69 301 LEU A O 1
ATOM 2364 N N . GLN A 1 302 ? -56.984 4.085 79.709 1.00 98.06 302 GLN A N 1
ATOM 2365 C CA . GLN A 1 302 ? -58.205 3.395 80.130 1.00 98.06 302 GLN A CA 1
ATOM 2366 C C . GLN A 1 302 ? -57.968 2.535 81.377 1.00 98.06 302 GLN A C 1
ATOM 2368 O O . GLN A 1 302 ? -58.748 2.638 82.320 1.00 98.06 302 GLN A O 1
ATOM 2373 N N . ILE A 1 303 ? -56.877 1.761 81.422 1.00 97.69 303 ILE A N 1
ATOM 2374 C CA . ILE A 1 303 ? -56.486 0.966 82.598 1.00 97.69 303 ILE A CA 1
ATOM 2375 C C . ILE A 1 303 ? -56.333 1.879 83.818 1.00 97.69 303 ILE A C 1
ATOM 2377 O O . ILE A 1 303 ? -57.041 1.683 84.798 1.00 97.69 303 ILE A O 1
ATOM 2381 N N . LYS A 1 304 ? -55.542 2.955 83.721 1.00 97.50 304 LYS A N 1
ATOM 2382 C CA . LYS A 1 304 ? -55.344 3.913 84.827 1.00 97.50 304 LYS A CA 1
ATOM 2383 C C . LYS A 1 304 ? -56.632 4.587 85.298 1.00 97.50 304 LYS A C 1
ATOM 2385 O O . LYS A 1 304 ? -56.796 4.861 86.484 1.00 97.50 304 LYS A O 1
ATOM 2390 N N . SER A 1 305 ? -57.562 4.860 84.381 1.00 97.62 305 SER A N 1
ATOM 2391 C CA . SER A 1 305 ? -58.878 5.398 84.737 1.00 97.62 305 SER A CA 1
ATOM 2392 C C . SER A 1 305 ? -59.726 4.379 85.506 1.00 97.62 305 SER A C 1
ATOM 2394 O O . SER A 1 305 ? -60.392 4.755 86.470 1.00 97.62 305 SER A O 1
ATOM 2396 N N . LEU A 1 306 ? -59.687 3.102 85.115 1.00 97.44 306 LEU A N 1
ATOM 2397 C CA . LEU A 1 306 ? -60.388 2.016 85.8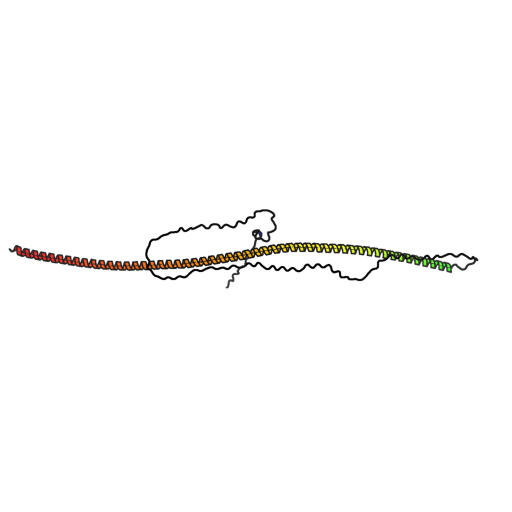05 1.00 97.44 306 LEU A CA 1
ATOM 2398 C C . LEU A 1 306 ? -59.744 1.684 87.160 1.00 97.44 306 LEU A C 1
ATOM 2400 O O . LEU A 1 306 ? -60.468 1.489 88.130 1.00 97.44 306 LEU A O 1
ATOM 2404 N N . GLU A 1 307 ? -58.412 1.692 87.254 1.00 97.12 307 GLU A N 1
ATOM 2405 C CA . GLU A 1 307 ? -57.660 1.554 88.510 1.00 97.12 307 GLU A CA 1
ATOM 2406 C C . GLU A 1 307 ? -58.046 2.662 89.500 1.00 97.12 307 GLU A C 1
ATOM 2408 O O . GLU A 1 307 ? -58.429 2.374 90.630 1.00 97.12 307 GLU A O 1
ATOM 2413 N N . SER A 1 308 ? -58.067 3.925 89.060 1.00 97.25 308 SER A N 1
ATOM 2414 C CA . SER A 1 308 ? -58.464 5.055 89.912 1.00 97.25 308 SER A CA 1
ATOM 2415 C C . SER A 1 308 ? -59.932 4.976 90.370 1.00 97.25 308 SER A C 1
ATOM 2417 O O . SER A 1 308 ? -60.238 5.264 91.530 1.00 9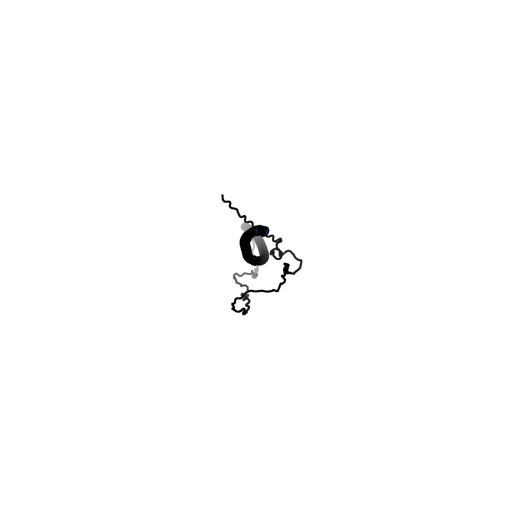7.25 308 SER A O 1
ATOM 2419 N N . GLN A 1 309 ? -60.843 4.522 89.498 1.00 97.00 309 GLN A N 1
ATOM 2420 C CA . GLN A 1 309 ? -62.239 4.246 89.866 1.00 97.00 309 GLN A CA 1
ATOM 2421 C C . GLN A 1 309 ? -62.353 3.093 90.875 1.00 97.00 309 GLN A C 1
ATOM 2423 O O . GLN A 1 309 ? -63.142 3.179 91.817 1.00 97.00 309 GLN A O 1
ATOM 2428 N N . LEU A 1 310 ? -61.553 2.035 90.718 1.00 97.31 310 LEU A N 1
ATOM 2429 C CA . LEU A 1 310 ? -61.500 0.907 91.647 1.00 97.31 310 LEU A CA 1
ATOM 2430 C C . LEU A 1 310 ? -60.975 1.348 93.022 1.00 97.31 310 LEU A C 1
ATOM 2432 O O . LEU A 1 310 ? -61.606 1.053 94.034 1.00 97.31 310 LEU A O 1
ATOM 2436 N N . GLU A 1 311 ? -59.890 2.123 93.076 1.00 96.94 311 GLU A N 1
ATOM 2437 C CA . GLU A 1 311 ? -59.361 2.721 94.312 1.00 96.94 311 GLU A CA 1
ATOM 2438 C C . GLU A 1 311 ? -60.366 3.659 94.993 1.00 96.94 311 GLU A C 1
ATOM 2440 O O . GLU A 1 311 ? -60.446 3.713 96.223 1.00 96.94 311 GLU A O 1
ATOM 2445 N N . GLN A 1 312 ? -61.139 4.429 94.221 1.00 96.62 312 GLN A N 1
ATOM 2446 C CA . GLN A 1 312 ? -62.239 5.224 94.765 1.00 96.62 312 GLN A CA 1
ATOM 2447 C C . GLN A 1 312 ? -63.317 4.317 95.376 1.00 96.62 312 GLN A C 1
ATOM 2449 O O . GLN A 1 312 ? -63.707 4.536 96.520 1.00 96.62 312 GLN A O 1
ATOM 2454 N N . LYS A 1 313 ? -63.752 3.263 94.673 1.00 96.69 313 LYS A N 1
ATOM 2455 C CA . LYS A 1 313 ? -64.766 2.326 95.186 1.00 96.69 313 LYS A CA 1
ATOM 2456 C C . LYS A 1 313 ? -64.296 1.542 96.411 1.00 96.69 313 LYS A C 1
ATOM 2458 O O . LYS A 1 313 ? -65.100 1.292 97.303 1.00 96.69 313 LYS A O 1
ATOM 2463 N N . ILE A 1 314 ? -63.009 1.205 96.504 1.00 96.69 314 ILE A N 1
ATOM 2464 C CA . ILE A 1 314 ? -62.411 0.601 97.705 1.00 96.69 314 ILE A CA 1
ATOM 2465 C C . ILE A 1 314 ? -62.447 1.591 98.880 1.00 96.69 314 ILE A C 1
ATOM 2467 O O . ILE A 1 314 ? -62.834 1.208 99.984 1.00 96.69 314 ILE A O 1
ATOM 2471 N N . ARG A 1 315 ? -62.112 2.870 98.660 1.00 96.19 315 ARG A N 1
ATOM 2472 C CA . ARG A 1 315 ? -62.227 3.914 99.696 1.00 96.19 315 ARG A CA 1
ATOM 2473 C C . ARG A 1 315 ? -63.669 4.091 100.168 1.00 96.19 315 ARG A C 1
ATOM 2475 O O . ARG A 1 315 ? -63.916 3.944 101.357 1.00 96.19 315 ARG A O 1
ATOM 2482 N N . GLU A 1 316 ? -64.619 4.268 99.252 1.00 95.25 316 GLU A N 1
ATOM 2483 C CA . GLU A 1 316 ? -66.050 4.365 99.582 1.00 95.25 316 GLU A CA 1
ATOM 2484 C C . GLU A 1 316 ? -66.543 3.141 100.379 1.00 95.25 316 GLU A C 1
ATOM 2486 O O . GLU A 1 316 ? -67.238 3.288 101.379 1.00 95.25 316 GLU A O 1
ATOM 2491 N N . ASN A 1 317 ? -66.147 1.923 99.990 1.00 95.06 317 ASN A N 1
ATOM 2492 C CA . ASN A 1 317 ? -66.561 0.695 100.676 1.00 95.06 317 ASN A CA 1
ATOM 2493 C C . ASN A 1 317 ? -65.907 0.549 102.068 1.00 95.06 317 ASN A C 1
ATOM 2495 O O . ASN A 1 317 ? -66.568 0.166 103.032 1.00 95.06 317 ASN A O 1
ATOM 2499 N N . THR A 1 318 ? -64.632 0.927 102.221 1.00 94.25 318 THR A N 1
ATOM 2500 C CA . THR A 1 318 ? -63.971 0.953 103.543 1.00 94.25 318 THR A CA 1
ATOM 2501 C C . THR A 1 318 ? -64.511 2.056 104.460 1.00 94.25 318 THR A C 1
ATOM 2503 O O . THR A 1 318 ? -64.562 1.851 105.669 1.00 94.25 318 THR A O 1
ATOM 2506 N N . GLU A 1 319 ? -64.963 3.194 103.928 1.00 94.19 319 GLU A N 1
ATOM 2507 C CA . GLU A 1 319 ? -65.691 4.219 104.691 1.00 94.19 319 GLU A CA 1
ATOM 2508 C C . GLU A 1 319 ? -67.082 3.733 105.115 1.00 94.19 319 GLU A C 1
ATOM 2510 O O . GLU A 1 319 ? -67.428 3.849 106.289 1.00 94.19 319 GLU A O 1
ATOM 2515 N N . LEU A 1 320 ? -67.843 3.101 104.214 1.00 94.75 320 LEU A N 1
ATOM 2516 C CA . LEU A 1 320 ? -69.119 2.458 104.551 1.00 94.75 320 LEU A CA 1
ATOM 2517 C C . LEU A 1 320 ? -68.948 1.377 105.627 1.00 94.75 320 LEU A C 1
ATOM 2519 O O . LEU A 1 320 ? -69.718 1.350 106.583 1.00 94.75 320 LEU A O 1
ATOM 2523 N N . THR A 1 321 ? -67.911 0.542 105.517 1.00 92.69 321 THR A N 1
ATOM 2524 C CA . THR A 1 321 ? -67.589 -0.489 106.518 1.00 92.69 321 THR A CA 1
ATOM 2525 C C . THR A 1 321 ? -67.294 0.145 107.878 1.00 92.69 321 THR A C 1
ATOM 2527 O O . THR A 1 321 ? -67.911 -0.245 108.862 1.00 92.69 321 THR A O 1
ATOM 2530 N N . LYS A 1 322 ? -66.461 1.197 107.940 1.00 93.19 322 LYS A N 1
ATOM 2531 C CA . LYS A 1 322 ? -66.204 1.943 109.189 1.00 93.19 322 LYS A CA 1
ATOM 2532 C C . LYS A 1 322 ? -67.479 2.525 109.799 1.00 93.19 322 LYS A C 1
ATOM 2534 O O . LYS A 1 322 ? -67.658 2.439 111.007 1.00 93.19 322 LYS A O 1
ATOM 2539 N N . ILE A 1 323 ? -68.374 3.095 108.987 1.00 91.94 323 ILE A N 1
ATOM 2540 C CA . ILE A 1 323 ? -69.662 3.627 109.465 1.00 91.94 323 ILE A CA 1
ATOM 2541 C C . ILE A 1 323 ? -70.532 2.495 110.037 1.00 91.94 323 ILE A C 1
ATOM 2543 O O . ILE A 1 323 ? -71.161 2.676 111.080 1.00 91.94 323 ILE A O 1
ATOM 2547 N N . CYS A 1 324 ? -70.548 1.321 109.398 1.00 90.31 324 CYS A N 1
ATOM 2548 C CA . CYS A 1 324 ? -71.220 0.130 109.919 1.00 90.31 324 CYS A CA 1
ATOM 2549 C C . CYS A 1 324 ? -70.599 -0.362 111.237 1.00 90.31 324 CYS A C 1
ATOM 2551 O O . CYS A 1 324 ? -71.346 -0.637 112.173 1.00 90.31 324 CYS A O 1
ATOM 2553 N N . ASP A 1 325 ? -69.271 -0.412 111.349 1.00 90.81 325 ASP A N 1
ATOM 2554 C CA . ASP A 1 325 ? -68.568 -0.813 112.574 1.00 90.81 325 ASP A CA 1
ATOM 2555 C C . ASP A 1 325 ? -68.808 0.187 113.722 1.00 90.81 325 ASP A C 1
ATOM 2557 O O . ASP A 1 325 ? -69.096 -0.213 114.850 1.00 90.81 325 ASP A O 1
ATOM 2561 N N . GLU A 1 326 ? -68.786 1.496 113.440 1.00 88.31 326 GLU A N 1
ATOM 2562 C CA . GLU A 1 326 ? -69.152 2.547 114.398 1.00 88.31 326 GLU A CA 1
ATOM 2563 C C . GLU A 1 326 ? -70.608 2.436 114.870 1.00 88.31 326 GLU A C 1
ATOM 2565 O O . GLU A 1 326 ? -70.904 2.706 116.037 1.00 88.31 326 GLU A O 1
ATOM 2570 N N . LEU A 1 327 ? -71.531 2.076 113.972 1.00 87.81 327 LEU A N 1
ATOM 2571 C CA . LEU A 1 327 ? -72.924 1.806 114.322 1.00 87.81 327 LEU A CA 1
ATOM 2572 C C . LEU A 1 327 ? -73.012 0.580 115.234 1.00 87.81 327 LEU A C 1
ATOM 2574 O O . LEU A 1 327 ? -73.608 0.681 116.304 1.00 87.81 327 LEU A O 1
ATOM 2578 N N . ILE A 1 328 ? -72.385 -0.539 114.858 1.00 85.25 328 ILE A N 1
ATOM 2579 C CA . ILE A 1 328 ? -72.361 -1.771 115.661 1.00 85.25 328 ILE A CA 1
ATOM 2580 C C . ILE A 1 328 ? -71.808 -1.483 117.061 1.00 85.25 328 ILE A C 1
ATOM 2582 O O . ILE A 1 328 ? -72.489 -1.798 118.032 1.00 85.25 328 ILE A O 1
ATOM 2586 N N . SER A 1 329 ? -70.664 -0.799 117.174 1.00 83.75 329 SER A N 1
ATOM 2587 C CA . SER A 1 329 ? -70.068 -0.396 118.458 1.00 83.75 329 SER A CA 1
ATOM 2588 C C . SER A 1 329 ? -71.028 0.451 119.310 1.00 83.75 329 SER A C 1
ATOM 2590 O O . SER A 1 329 ? -71.252 0.149 120.480 1.00 83.75 329 SER A O 1
ATOM 2592 N N . LYS A 1 330 ? -71.702 1.451 118.720 1.00 78.94 330 LYS A N 1
ATOM 2593 C CA . LYS A 1 330 ? -72.700 2.287 119.426 1.00 78.94 330 LYS A CA 1
ATOM 2594 C C . LYS A 1 330 ? -73.943 1.520 119.899 1.00 78.94 330 LYS A C 1
ATOM 2596 O O . LYS A 1 330 ? -74.645 2.022 120.783 1.00 78.94 330 LYS A O 1
ATOM 2601 N N . TYR A 1 331 ? -74.244 0.361 119.310 1.00 74.44 331 TYR A N 1
ATOM 2602 C CA . TYR A 1 331 ? -75.348 -0.510 119.723 1.00 74.44 331 TYR A CA 1
ATOM 2603 C C . TYR A 1 331 ? -74.902 -1.662 120.639 1.00 74.44 331 TYR A C 1
ATOM 2605 O O . TYR A 1 331 ? -75.705 -2.086 121.466 1.00 74.44 331 TYR A O 1
ATOM 2613 N N . SER A 1 332 ? -73.649 -2.128 120.560 1.00 63.50 332 SER A N 1
ATOM 2614 C CA . SER A 1 332 ? -73.086 -3.109 121.499 1.00 63.50 332 SER A CA 1
ATOM 2615 C C . SER A 1 332 ? -72.765 -2.496 122.861 1.00 63.50 332 SER A C 1
ATOM 2617 O O . SER A 1 332 ? -73.007 -3.136 123.875 1.00 63.50 332 SER A O 1
ATOM 2619 N N . ASP A 1 333 ? -72.329 -1.233 122.906 1.00 57.22 333 ASP A N 1
ATOM 2620 C CA . ASP A 1 333 ? -72.001 -0.518 124.154 1.00 57.22 333 ASP A CA 1
ATOM 2621 C C . ASP A 1 333 ? -73.253 -0.022 124.922 1.00 57.22 333 ASP A C 1
ATOM 2623 O O . ASP A 1 333 ? -73.165 0.805 125.833 1.00 57.22 333 ASP A O 1
ATOM 2627 N N . LYS A 1 334 ? -74.447 -0.491 124.530 1.00 52.75 334 LYS A N 1
ATOM 2628 C CA . LYS A 1 334 ? -75.754 -0.176 125.139 1.00 52.75 334 LYS A CA 1
ATOM 2629 C C . LYS A 1 334 ? -76.548 -1.415 125.580 1.00 52.75 334 LYS A C 1
ATOM 2631 O O . LYS A 1 334 ? -77.736 -1.278 125.883 1.00 52.75 334 LYS A O 1
ATOM 2636 N N . ALA A 1 335 ? -75.910 -2.584 125.610 1.00 45.16 335 ALA A N 1
ATOM 2637 C CA . ALA A 1 335 ? -76.455 -3.844 126.119 1.00 45.16 335 ALA A CA 1
ATOM 2638 C C . ALA A 1 335 ? -75.727 -4.276 127.403 1.00 45.16 335 ALA A C 1
ATOM 2640 O O . ALA A 1 335 ? -76.424 -4.809 128.293 1.00 45.16 335 ALA A O 1
#

Organism: Schistocephalus solidus (NCBI:txid70667)

Radius of gyration: 76.0 Å; chains: 1; bounding box: 156×71×248 Å

InterPro domains:
  IPR007707 Transforming acidic coiled-coil-containing protein, C-terminal [PF05010] (147-328)
  IPR039915 TACC family [PTHR13924] (148-330)

pLDDT: mean 71.74, std 28.17, range [28.52, 98.81]

Foldseek 3Di:
DDDDDDDPPPPPPPDPLVPDDPVQRLPNPPPDDDDDDDDDDDPDDDDDDDPDDDDDDDDDDDDDDDDDDDDDDDDDDDDDDDDDDDDDDDDDDDDDDDDDDDDDDDDDDDDDDDPDDDDDDDDDDDDDDDDDDDDDDDDDDDPDPVVVVVVVVVVVVVVVVVVVVVVVVVVVVVVVVVVVVVVVVVVVVVVVVVVVVVVVVVVVVVVVVVVVVVVVVVVSVVVSVVSNVVSVVVVVVVVVVVVVVVVVVVVVVVVVVVVVVVVVVVVVVVVVVVVVVVVVVVVVVVVVVVVVVVVVVVVVVVVVVVVVVVVVVVVVVVVVVVVVVVVVVVVVVVD

Sequence (335 aa):
MSESKQLSGKGAYNINWDEIDENTNPFVSGSKLGGGKLRPESPSSLNAPPVAKKPISPTPEAPHPSDDQSQNRVEKTPESPAKKANSPKRLTEEPAVDEDGPTEIDGEVLSAPKSQRRLSNSSAATFVLTPGTRSPVPPEPETELSMEEELSSLRAEKERLLSLVSDMQRCISEYERSLQELAKEKTRAEEEAKESVINIISERDQAIEEISTIEKAFGDLHRRFEKSKQIIEGFKKNEEILKKSAEDYQAQLRRQEQKYQALKAHAEQKLIKVAEETEQVKRNTEGEVTLLRAAIKRSELQIKSLESQLEQKIRENTELTKICDELISKYSDKA